Protein AF-A0A520K6E2-F1 (afdb_monomer_lite)

Sequence (247 aa):
MNRTTKPKRFGIAAMLTMLLLIVIISVAGASGDDYSAENFYVDEDTAWMYADVCLTEWVADETPGLGGWDCAKVQKGAVTIYDIHGTKLFYEFTVTSDGKAIGGMEIAASKVLGSSLRRVLLSPPLDRETAAQKAIEVAEKEYPDYKIQYTKSVCYSYSKQGVMVTLAKPGAKEEQTVIVDPYTSSMGIPSKSEGNSKKYKYTESSMTMLLLSSVKQRIAIPIVLSQYSIDRILYTRRVKVVSFQYF

Secondary structure (DSSP, 8-state):
----PPPP--SSHHHHHHHHHHTTS-----------GGGGBPPHHHHHHHHHHHHHHHHHTT-TT-TT-TT-EEPSSPEEEE-TTS-EEEEEEEEEETTEEEEEEEEESBGGGS-SEEEEESSPPP-HHHHHHHHHHHHHHH-TTSEEEEEEEEEEETTEEEEEEEEE-TT-SSEEEEEE-TTT-PEEEEEPPSS--------THHHHHHHHHHHHTTS--------------------PPPP----

Structure (mmCIF, N/CA/C/O backbone):
data_AF-A0A520K6E2-F1
#
_entry.id   AF-A0A520K6E2-F1
#
loop_
_atom_site.group_PDB
_atom_site.id
_atom_site.type_symbol
_atom_site.label_atom_id
_atom_site.label_alt_id
_atom_site.label_comp_id
_atom_site.label_asym_id
_atom_site.label_entity_id
_atom_site.label_seq_id
_atom_site.pdbx_PDB_ins_code
_atom_site.Cartn_x
_atom_site.Cartn_y
_atom_site.Cartn_z
_atom_site.occupancy
_atom_site.B_iso_or_equiv
_atom_site.auth_seq_id
_atom_site.auth_comp_id
_atom_site.auth_asym_id
_atom_site.auth_atom_id
_atom_site.pdbx_PDB_model_num
ATOM 1 N N . MET A 1 1 ? 72.352 -59.267 22.478 1.00 43.97 1 MET A N 1
ATOM 2 C CA . MET A 1 1 ? 71.322 -58.414 23.108 1.00 43.97 1 MET A CA 1
ATOM 3 C C . MET A 1 1 ? 70.882 -57.385 22.079 1.00 43.97 1 MET A C 1
ATOM 5 O O . MET A 1 1 ? 71.714 -56.584 21.701 1.00 43.97 1 MET A O 1
ATOM 9 N N . ASN A 1 2 ? 69.647 -57.464 21.573 1.00 41.12 2 ASN A N 1
ATOM 10 C CA . ASN A 1 2 ? 68.980 -56.401 20.808 1.00 41.12 2 ASN A CA 1
ATOM 11 C C . ASN A 1 2 ? 67.465 -56.618 20.945 1.00 41.12 2 ASN A C 1
ATOM 13 O O . ASN A 1 2 ? 66.934 -57.623 20.479 1.00 41.12 2 ASN A O 1
ATOM 17 N N . ARG A 1 3 ? 66.792 -55.720 21.676 1.00 43.03 3 ARG A N 1
ATOM 18 C CA . ARG A 1 3 ? 65.339 -55.736 21.898 1.00 43.03 3 ARG A CA 1
ATOM 19 C C . ARG A 1 3 ? 64.660 -54.972 20.765 1.00 43.03 3 ARG A C 1
ATOM 21 O O . ARG A 1 3 ? 64.833 -53.765 20.657 1.00 43.03 3 ARG A O 1
ATOM 28 N N . THR A 1 4 ? 63.845 -55.656 19.971 1.00 48.59 4 THR A N 1
ATOM 29 C CA . THR A 1 4 ? 62.894 -55.028 19.046 1.00 48.59 4 THR A CA 1
ATOM 30 C C . THR A 1 4 ? 61.572 -54.791 19.776 1.00 48.59 4 THR A C 1
ATOM 32 O O . THR A 1 4 ? 60.829 -55.736 20.048 1.00 48.59 4 THR A O 1
ATOM 35 N N . THR A 1 5 ? 61.264 -53.543 20.123 1.00 53.78 5 THR A N 1
ATOM 36 C CA . THR A 1 5 ? 59.950 -53.148 20.644 1.00 53.78 5 THR A CA 1
ATOM 37 C C . THR A 1 5 ? 59.004 -52.855 19.478 1.00 53.78 5 THR A C 1
ATOM 39 O O . THR A 1 5 ? 59.237 -51.957 18.674 1.00 53.78 5 THR A O 1
ATOM 42 N N . LYS A 1 6 ? 57.916 -53.628 19.371 1.00 45.69 6 LYS A N 1
ATOM 43 C CA . LYS A 1 6 ? 56.797 -53.318 18.467 1.00 45.69 6 LYS A CA 1
ATOM 44 C C . LYS A 1 6 ? 56.131 -52.003 18.910 1.00 45.69 6 LYS A C 1
ATOM 46 O O . LYS A 1 6 ? 55.828 -51.876 20.100 1.00 45.69 6 LYS A O 1
ATOM 51 N N . PRO A 1 7 ? 55.846 -51.053 18.003 1.00 47.03 7 PRO A N 1
ATOM 52 C CA . PRO A 1 7 ? 55.110 -49.848 18.358 1.00 47.03 7 PRO A CA 1
ATOM 53 C C . PRO A 1 7 ? 53.650 -50.186 18.685 1.00 47.03 7 PRO A C 1
ATOM 55 O O . PRO A 1 7 ? 52.982 -50.943 17.975 1.00 47.03 7 PRO A O 1
ATOM 58 N N . LYS A 1 8 ? 53.160 -49.628 19.796 1.00 51.72 8 LYS A N 1
ATOM 59 C CA . LYS A 1 8 ? 51.769 -49.751 20.242 1.00 51.72 8 LYS A CA 1
ATOM 60 C C . LYS A 1 8 ? 50.856 -49.054 19.228 1.00 51.72 8 LYS A C 1
ATOM 62 O O . LYS A 1 8 ? 51.011 -47.864 18.977 1.00 51.72 8 LYS A O 1
ATOM 67 N N . ARG A 1 9 ? 49.882 -49.785 18.677 1.00 51.81 9 ARG A N 1
ATOM 68 C CA . ARG A 1 9 ? 48.769 -49.241 17.880 1.00 51.81 9 ARG A CA 1
ATOM 69 C C . ARG A 1 9 ? 47.807 -48.474 18.798 1.00 51.81 9 ARG A C 1
ATOM 71 O O . ARG A 1 9 ? 46.744 -48.971 19.141 1.00 51.81 9 ARG A O 1
ATOM 78 N N . PHE A 1 10 ? 48.211 -47.288 19.236 1.00 55.84 10 PHE A N 1
ATOM 79 C CA . PHE A 1 10 ? 47.339 -46.284 19.847 1.00 55.84 10 PHE A CA 1
ATOM 80 C C . PHE A 1 10 ? 47.202 -45.143 18.843 1.00 55.84 10 PHE A C 1
ATOM 82 O O . PHE A 1 10 ? 47.898 -44.138 18.902 1.00 55.84 10 PHE A O 1
ATOM 89 N N . GLY A 1 11 ? 46.369 -45.354 17.836 1.00 57.38 11 GLY A N 1
ATOM 90 C CA . GLY A 1 11 ? 46.145 -44.387 16.775 1.00 57.38 11 GLY A CA 1
ATOM 91 C C . GLY A 1 11 ? 44.915 -44.811 16.001 1.00 57.38 11 GLY A C 1
ATOM 92 O O . GLY A 1 11 ? 44.723 -45.999 15.767 1.00 57.38 11 GLY A O 1
ATOM 93 N N . ILE A 1 12 ? 44.088 -43.845 15.623 1.00 56.16 12 ILE A N 1
ATOM 94 C CA . ILE A 1 12 ? 42.806 -43.987 14.918 1.00 56.16 12 ILE A CA 1
ATOM 95 C C . ILE A 1 12 ? 41.598 -44.182 15.850 1.00 56.16 12 ILE A C 1
ATOM 97 O O . ILE A 1 12 ? 40.743 -43.301 15.871 1.00 56.16 12 ILE A O 1
ATOM 101 N N . ALA A 1 13 ? 41.525 -45.230 16.681 1.00 55.38 13 ALA A N 1
ATOM 102 C CA . ALA A 1 13 ? 40.316 -45.469 17.495 1.00 55.38 13 ALA A CA 1
ATOM 103 C C . ALA A 1 13 ? 40.039 -44.350 18.523 1.00 55.38 13 ALA A C 1
ATOM 105 O O . ALA A 1 13 ? 38.914 -43.872 18.621 1.00 55.38 13 ALA A O 1
ATOM 106 N N . ALA A 1 14 ? 41.080 -43.872 19.217 1.00 58.28 14 ALA A N 1
ATOM 107 C CA . ALA A 1 14 ? 40.958 -42.782 20.191 1.00 58.28 14 ALA A CA 1
ATOM 108 C C . ALA A 1 14 ? 40.688 -41.406 19.541 1.00 58.28 14 ALA A C 1
ATOM 110 O O . ALA A 1 14 ? 40.060 -40.545 20.156 1.00 58.28 14 ALA A O 1
ATOM 111 N N . MET A 1 15 ? 41.123 -41.202 18.289 1.00 56.56 15 MET A N 1
ATOM 112 C CA . MET A 1 15 ? 40.852 -39.966 17.541 1.00 56.56 15 MET A CA 1
ATOM 113 C C . MET A 1 15 ? 39.411 -39.911 17.025 1.00 56.56 15 MET A C 1
ATOM 115 O O . MET A 1 15 ? 38.784 -38.858 17.099 1.00 56.56 15 MET A O 1
ATOM 119 N N . LEU A 1 16 ? 38.855 -41.037 16.567 1.00 56.91 16 LEU A N 1
ATOM 120 C CA . LEU A 1 16 ? 37.459 -41.106 16.120 1.00 56.91 16 LEU A CA 1
ATOM 121 C C . LEU A 1 16 ? 36.472 -40.883 17.272 1.00 56.91 16 LEU A C 1
ATOM 123 O O . LEU A 1 16 ? 35.482 -40.180 17.094 1.00 56.91 16 LEU A O 1
ATOM 127 N N . THR A 1 17 ? 36.764 -41.397 18.470 1.00 58.16 17 THR A N 1
ATOM 128 C CA . THR A 1 17 ? 35.942 -41.126 19.660 1.00 58.16 17 THR A CA 1
ATOM 129 C C . THR A 1 17 ? 35.999 -39.663 20.098 1.00 58.16 17 THR A C 1
ATOM 131 O O . THR A 1 17 ? 34.992 -39.132 20.553 1.00 58.16 17 THR A O 1
ATOM 134 N N . MET A 1 18 ? 37.135 -38.979 19.922 1.00 57.44 18 MET A N 1
ATOM 135 C CA . MET A 1 18 ? 37.251 -37.553 20.248 1.00 57.44 18 MET A CA 1
ATOM 136 C C . MET A 1 18 ? 36.488 -36.672 19.244 1.00 57.44 18 MET A C 1
ATOM 138 O O . MET A 1 18 ? 35.868 -35.693 19.647 1.00 57.44 18 MET A O 1
ATOM 142 N N . LEU A 1 19 ? 36.451 -37.058 17.961 1.00 55.66 19 LEU A N 1
ATOM 143 C CA . LEU A 1 19 ? 35.650 -36.374 16.939 1.00 55.66 19 LEU A CA 1
ATOM 144 C C . LEU A 1 19 ? 34.138 -36.536 17.185 1.00 55.66 19 LEU A C 1
ATOM 146 O O . LEU A 1 19 ? 33.376 -35.600 16.971 1.00 55.66 19 LEU A O 1
ATOM 150 N N . LEU A 1 20 ? 33.711 -37.699 17.688 1.00 54.41 20 LEU A N 1
ATOM 151 C CA . LEU A 1 20 ? 32.311 -37.977 18.035 1.00 54.41 20 LEU A CA 1
ATOM 152 C C . LEU A 1 20 ? 31.840 -37.216 19.287 1.00 54.41 20 LEU A C 1
ATOM 154 O O . LEU A 1 20 ? 30.666 -36.874 19.385 1.00 54.41 20 LEU A O 1
ATOM 158 N N . LEU A 1 21 ? 32.748 -36.899 20.217 1.00 52.44 21 LEU A N 1
ATOM 159 C CA . LEU A 1 21 ? 32.431 -36.135 21.431 1.00 52.44 21 LEU A CA 1
ATOM 160 C C . LEU A 1 21 ? 32.348 -34.616 21.194 1.00 52.44 21 LEU A C 1
ATOM 162 O O . LEU A 1 21 ? 31.637 -33.936 21.927 1.00 52.44 21 LEU A O 1
ATOM 166 N N . ILE A 1 22 ? 32.990 -34.082 20.147 1.00 52.56 22 ILE A N 1
ATOM 167 C CA . ILE A 1 22 ? 32.869 -32.660 19.757 1.00 52.56 22 ILE A CA 1
ATOM 168 C C . ILE A 1 22 ? 31.504 -32.360 19.101 1.00 52.56 22 ILE A C 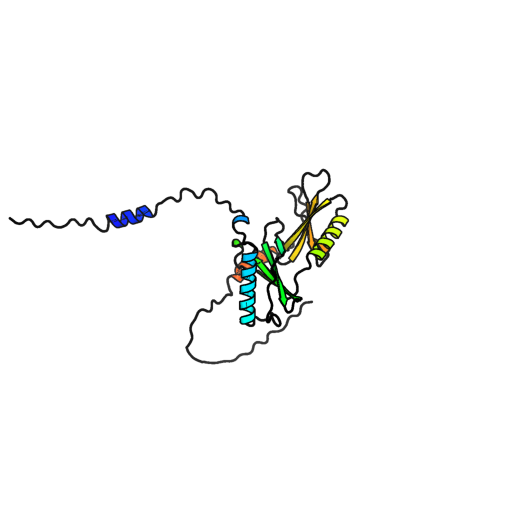1
ATOM 170 O O . ILE A 1 22 ? 31.065 -31.214 19.084 1.00 52.56 22 ILE A O 1
ATOM 174 N N . VAL A 1 23 ? 30.774 -33.380 18.633 1.00 50.56 23 VAL A N 1
ATOM 175 C CA . VAL A 1 23 ? 29.411 -33.218 18.085 1.00 50.56 23 VAL A CA 1
ATOM 176 C C . VAL A 1 23 ? 28.354 -33.029 19.189 1.00 50.56 23 VAL A C 1
ATOM 178 O O . VAL A 1 23 ? 27.253 -32.568 18.910 1.00 50.56 23 VAL A O 1
ATOM 181 N N . ILE A 1 24 ? 28.682 -33.297 20.459 1.00 50.62 24 ILE A N 1
ATOM 182 C CA . ILE A 1 24 ? 27.764 -33.130 21.603 1.00 50.62 24 ILE A CA 1
ATOM 183 C C . ILE A 1 24 ? 28.042 -31.806 22.341 1.00 50.62 24 ILE A C 1
ATOM 185 O O . ILE A 1 24 ? 27.965 -31.724 23.566 1.00 50.62 24 ILE A O 1
ATOM 189 N N . ILE A 1 25 ? 28.375 -30.738 21.611 1.00 52.31 25 ILE A N 1
ATOM 190 C CA . ILE A 1 25 ? 28.314 -29.380 22.161 1.00 52.31 25 ILE A CA 1
ATOM 191 C C . ILE A 1 25 ? 26.854 -28.915 22.057 1.00 52.31 25 ILE A C 1
ATOM 193 O O . ILE A 1 25 ? 26.417 -28.366 21.054 1.00 52.31 25 ILE A O 1
ATOM 197 N N . SER A 1 26 ? 26.106 -29.202 23.122 1.00 44.47 26 SER A N 1
ATOM 198 C CA . SER A 1 26 ? 24.997 -28.397 23.646 1.00 44.47 26 SER A CA 1
ATOM 199 C C . SER A 1 26 ? 23.895 -27.949 22.670 1.00 44.47 26 SER A C 1
ATOM 201 O O . SER A 1 26 ? 23.830 -26.783 22.293 1.00 44.47 26 SER A O 1
ATOM 203 N N . VAL A 1 27 ? 22.881 -28.798 22.453 1.00 49.47 27 VAL A N 1
ATOM 204 C CA . VAL A 1 27 ? 21.488 -28.305 22.322 1.00 49.47 27 VAL A CA 1
ATOM 205 C C . VAL A 1 27 ? 20.964 -28.032 23.736 1.00 49.47 27 VAL A C 1
ATOM 207 O O . VAL A 1 27 ? 20.094 -28.717 24.262 1.00 49.47 27 VAL A O 1
ATOM 210 N N . ALA A 1 28 ? 21.583 -27.071 24.409 1.00 48.00 28 ALA A N 1
ATOM 211 C CA . ALA A 1 28 ? 21.151 -26.573 25.704 1.00 48.00 28 ALA A CA 1
ATOM 212 C C . ALA A 1 28 ? 21.203 -25.051 25.618 1.00 48.00 28 ALA A C 1
ATOM 214 O O . ALA A 1 28 ? 22.237 -24.442 25.875 1.00 48.00 28 ALA A O 1
ATOM 215 N N . GLY A 1 29 ? 20.088 -24.470 25.166 1.00 45.78 29 GLY A N 1
ATOM 216 C CA . GLY A 1 29 ? 19.920 -23.023 25.047 1.00 45.78 29 GLY A CA 1
ATOM 217 C C . GLY A 1 29 ? 19.315 -22.532 23.732 1.00 45.78 29 GLY A C 1
ATOM 218 O O . GLY A 1 29 ? 19.807 -21.550 23.201 1.00 45.78 29 GLY A O 1
ATOM 219 N N . ALA A 1 30 ? 18.247 -23.149 23.213 1.00 42.34 30 ALA A N 1
ATOM 220 C CA . ALA A 1 30 ? 17.278 -22.370 22.435 1.00 42.34 30 ALA A CA 1
ATOM 221 C C . ALA A 1 30 ? 16.326 -21.728 23.452 1.00 42.34 30 ALA A C 1
ATOM 223 O O . ALA A 1 30 ? 15.249 -22.242 23.757 1.00 42.34 30 ALA A O 1
ATOM 224 N N . SER A 1 31 ? 16.811 -20.683 24.120 1.00 46.22 31 SER A N 1
ATOM 225 C CA . SER A 1 31 ? 15.961 -19.794 24.900 1.00 46.22 31 SER A CA 1
ATOM 226 C C . SER A 1 31 ? 14.989 -19.141 23.927 1.00 46.22 31 SER A C 1
ATOM 228 O O . SER A 1 31 ? 15.443 -18.340 23.126 1.00 46.22 31 SER A O 1
ATOM 230 N N . GLY A 1 32 ? 13.710 -19.529 23.996 1.00 46.50 32 GLY A N 1
ATOM 231 C CA . GLY A 1 32 ? 12.571 -18.988 23.242 1.00 46.50 32 GLY A CA 1
ATOM 232 C C . GLY A 1 32 ? 12.908 -17.870 22.263 1.00 46.50 32 GLY A C 1
ATOM 233 O O . GLY A 1 32 ? 12.833 -16.699 22.629 1.00 46.50 32 GLY A O 1
ATOM 234 N N . ASP A 1 33 ? 13.285 -18.245 21.042 1.00 53.94 33 ASP A N 1
ATOM 235 C CA . ASP A 1 33 ? 13.467 -17.282 19.967 1.00 53.94 33 ASP A CA 1
ATOM 236 C C . ASP A 1 33 ? 12.120 -16.571 19.773 1.00 53.94 33 ASP A C 1
ATOM 238 O O . ASP A 1 33 ? 11.086 -17.214 19.568 1.00 53.94 33 ASP A O 1
ATOM 242 N N . ASP A 1 34 ? 12.110 -15.248 19.912 1.00 57.28 34 ASP A N 1
ATOM 243 C CA . ASP A 1 34 ? 10.927 -14.435 19.655 1.00 57.28 34 ASP A CA 1
ATOM 244 C C . ASP A 1 34 ? 10.596 -14.518 18.156 1.00 57.28 34 ASP A C 1
ATOM 246 O O . ASP A 1 34 ? 11.194 -13.835 17.324 1.00 57.28 34 ASP A O 1
ATOM 250 N N . TYR A 1 35 ? 9.671 -15.407 17.783 1.00 64.62 35 TYR A N 1
ATOM 251 C CA . TYR A 1 35 ? 9.163 -15.562 16.413 1.00 64.62 35 TYR A CA 1
ATOM 252 C C . TYR A 1 35 ? 8.183 -14.437 16.034 1.00 64.62 35 TYR A C 1
ATOM 254 O O . TYR A 1 35 ? 7.146 -14.682 15.414 1.00 64.62 35 TYR A O 1
ATOM 262 N N . SER A 1 36 ? 8.487 -13.198 16.414 1.00 75.00 36 SER A N 1
ATOM 263 C CA . SER A 1 36 ? 7.742 -12.022 15.981 1.00 75.00 36 SER A CA 1
ATOM 264 C C . SER A 1 36 ? 8.014 -11.757 14.493 1.00 75.00 36 SER A C 1
ATOM 266 O O . SER A 1 36 ? 9.134 -11.921 13.997 1.00 75.00 36 SER A O 1
ATOM 268 N N . ALA A 1 37 ? 6.970 -11.410 13.731 1.00 76.00 37 ALA A N 1
ATOM 269 C CA . ALA A 1 37 ? 7.070 -11.201 12.281 1.00 76.00 37 ALA A CA 1
ATOM 270 C C . ALA A 1 37 ? 8.082 -10.093 11.932 1.00 76.00 37 ALA A C 1
ATOM 272 O O . ALA A 1 37 ? 8.731 -10.124 10.883 1.00 76.00 37 ALA A O 1
ATOM 273 N N . GLU A 1 38 ? 8.242 -9.157 12.863 1.00 82.50 38 GLU A N 1
ATOM 274 C CA . GLU A 1 38 ? 9.115 -7.994 12.835 1.00 82.50 38 GLU A CA 1
ATOM 275 C C . GLU A 1 38 ? 10.585 -8.370 12.652 1.00 82.50 38 GLU A C 1
ATOM 277 O O . GLU A 1 38 ? 11.297 -7.702 11.901 1.00 82.50 38 GLU A O 1
ATOM 282 N N . ASN A 1 39 ? 11.019 -9.481 13.252 1.00 86.12 39 ASN A N 1
ATOM 283 C CA . ASN A 1 39 ? 12.397 -9.971 13.158 1.00 86.12 39 ASN A CA 1
ATOM 284 C C . ASN A 1 39 ? 12.777 -10.426 11.742 1.00 86.12 39 ASN A C 1
ATOM 286 O O . ASN A 1 39 ? 13.957 -10.565 11.414 1.00 86.12 39 ASN A O 1
ATOM 290 N N . PHE A 1 40 ? 11.781 -10.638 10.883 1.00 89.38 40 PHE A N 1
ATOM 291 C CA . PHE A 1 40 ? 11.968 -11.111 9.517 1.00 89.38 40 PHE A CA 1
ATOM 292 C C . PHE A 1 40 ? 11.625 -10.061 8.467 1.00 89.38 40 PHE A C 1
ATOM 294 O O . PHE A 1 40 ? 11.672 -10.376 7.272 1.00 89.38 40 PHE A O 1
ATOM 301 N N . TYR A 1 41 ? 11.287 -8.835 8.876 1.00 93.88 41 TYR A N 1
ATOM 302 C CA . TYR A 1 41 ? 11.005 -7.781 7.918 1.00 93.88 41 TYR A CA 1
ATOM 303 C C . TYR A 1 41 ? 12.234 -7.428 7.080 1.00 93.88 41 TYR A C 1
ATOM 305 O O . TYR A 1 41 ? 13.390 -7.516 7.501 1.00 93.88 41 TYR A O 1
ATOM 313 N N . VAL A 1 42 ? 11.939 -7.061 5.843 1.00 94.06 42 VAL A N 1
ATOM 314 C CA . VAL A 1 42 ? 12.871 -6.457 4.901 1.00 94.06 42 VAL A CA 1
ATOM 315 C C . VAL A 1 42 ? 12.623 -4.953 4.956 1.00 94.06 42 VAL A C 1
ATOM 317 O O . VAL A 1 42 ? 11.474 -4.526 5.059 1.00 94.06 42 VAL A O 1
ATOM 320 N N . ASP A 1 43 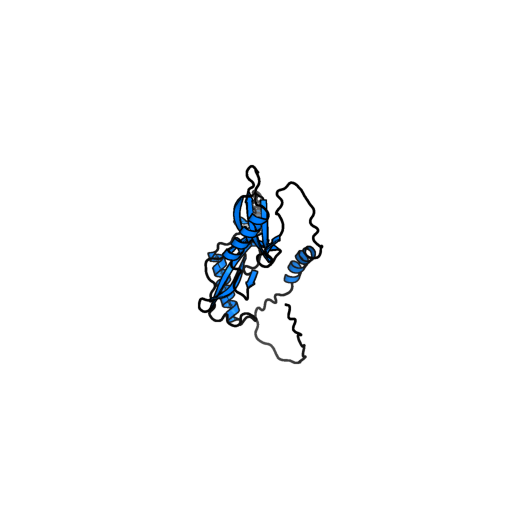? 13.676 -4.143 4.953 1.00 95.69 43 ASP A N 1
ATOM 321 C CA . ASP A 1 43 ? 13.528 -2.694 4.842 1.00 95.69 43 ASP A CA 1
ATOM 322 C C . ASP A 1 43 ? 13.106 -2.285 3.419 1.00 95.69 43 ASP A C 1
ATOM 324 O O . ASP A 1 43 ? 13.207 -3.058 2.464 1.00 95.69 43 ASP A O 1
ATOM 328 N N . GLU A 1 44 ? 12.605 -1.060 3.272 1.00 97.12 44 GLU A N 1
ATOM 329 C CA . GLU A 1 44 ? 12.068 -0.591 1.994 1.00 97.12 44 GLU A CA 1
ATOM 330 C C . GLU A 1 44 ? 13.135 -0.498 0.892 1.00 97.12 44 GLU A C 1
ATOM 332 O O . GLU A 1 44 ? 12.839 -0.842 -0.249 1.00 97.12 44 GLU A O 1
ATOM 337 N N . ASP A 1 45 ? 14.371 -0.093 1.206 1.00 97.62 45 ASP A N 1
ATOM 338 C CA . ASP A 1 45 ? 15.442 0.024 0.207 1.00 97.62 45 ASP A CA 1
ATOM 339 C C . ASP A 1 45 ? 15.830 -1.355 -0.344 1.00 97.62 45 ASP A C 1
ATOM 341 O O . ASP A 1 45 ? 15.993 -1.525 -1.557 1.00 97.62 45 ASP A O 1
ATOM 345 N N . THR A 1 46 ? 15.907 -2.369 0.522 1.00 96.25 46 THR A N 1
ATOM 346 C CA . THR A 1 46 ? 16.116 -3.759 0.100 1.00 96.25 46 THR A CA 1
ATOM 347 C C . THR A 1 46 ? 14.944 -4.266 -0.748 1.00 96.25 46 THR A C 1
ATOM 349 O O . THR A 1 46 ? 15.159 -4.922 -1.770 1.00 96.25 46 THR A O 1
ATOM 352 N N . ALA A 1 47 ? 13.700 -3.947 -0.376 1.00 97.50 47 ALA A N 1
ATOM 353 C CA . ALA A 1 47 ? 12.527 -4.316 -1.168 1.00 97.50 47 ALA A CA 1
ATOM 354 C C . ALA A 1 47 ? 12.513 -3.619 -2.543 1.00 97.50 47 ALA A C 1
ATOM 356 O O . ALA A 1 47 ? 12.201 -4.258 -3.549 1.00 97.50 47 ALA A O 1
ATOM 357 N N . TRP A 1 48 ? 12.905 -2.345 -2.604 1.00 98.44 48 TRP A N 1
ATOM 358 C CA . TRP A 1 48 ? 13.034 -1.582 -3.846 1.00 98.44 48 TRP A CA 1
ATOM 359 C C . TRP A 1 48 ? 14.100 -2.190 -4.760 1.00 98.44 48 TRP A C 1
ATOM 361 O O . TRP A 1 48 ? 13.842 -2.383 -5.945 1.00 98.44 48 TRP A O 1
ATOM 371 N N . MET A 1 49 ? 15.256 -2.580 -4.210 1.00 97.75 49 MET A N 1
ATOM 372 C CA . MET A 1 49 ? 16.304 -3.274 -4.965 1.00 97.75 49 MET A CA 1
ATOM 373 C C . MET A 1 49 ? 15.777 -4.572 -5.593 1.00 97.75 49 MET A C 1
ATOM 375 O O . MET A 1 49 ? 16.070 -4.854 -6.751 1.00 97.75 49 MET A O 1
ATOM 379 N N . TYR A 1 50 ? 14.978 -5.358 -4.863 1.00 96.94 50 TYR A N 1
ATOM 380 C CA . TYR A 1 50 ? 14.357 -6.558 -5.432 1.00 96.94 50 TYR A CA 1
ATOM 381 C C . TYR A 1 50 ? 13.399 -6.227 -6.578 1.00 96.94 50 TYR A C 1
ATOM 383 O O . TYR A 1 50 ? 13.424 -6.915 -7.596 1.00 96.94 50 TYR A O 1
ATOM 391 N N . ALA A 1 51 ? 12.578 -5.183 -6.441 1.00 97.75 51 ALA A N 1
ATOM 392 C CA . ALA A 1 51 ? 11.700 -4.743 -7.521 1.00 97.75 51 ALA A CA 1
ATOM 393 C C . ALA A 1 51 ? 12.491 -4.299 -8.761 1.00 97.75 51 ALA A C 1
ATOM 395 O O . ALA A 1 51 ? 12.147 -4.700 -9.869 1.00 97.75 51 ALA A O 1
ATOM 396 N N . ASP A 1 52 ? 13.554 -3.516 -8.577 1.00 97.69 52 ASP A N 1
ATOM 397 C CA . ASP A 1 52 ? 14.379 -2.973 -9.662 1.00 97.69 52 ASP A CA 1
ATOM 398 C C . ASP A 1 52 ? 15.116 -4.072 -10.446 1.00 97.69 52 ASP A C 1
ATOM 400 O O . ASP A 1 52 ? 15.091 -4.091 -11.681 1.00 97.69 52 ASP A O 1
ATOM 404 N N . VAL A 1 53 ? 15.686 -5.055 -9.737 1.00 96.44 53 VAL A N 1
ATOM 405 C CA . VAL A 1 53 ? 16.313 -6.232 -10.359 1.00 96.44 53 VAL A CA 1
ATOM 406 C C . VAL A 1 53 ? 15.279 -7.054 -11.126 1.00 96.44 53 VAL A C 1
ATOM 408 O O . VAL A 1 53 ? 15.497 -7.353 -12.298 1.00 96.44 53 VAL A O 1
ATOM 411 N N . CYS A 1 54 ? 14.130 -7.363 -10.513 1.00 95.56 54 CYS A N 1
ATOM 412 C CA . CYS A 1 54 ? 13.074 -8.118 -11.190 1.00 95.56 54 CYS A CA 1
ATOM 413 C C . CYS A 1 54 ? 12.552 -7.398 -12.439 1.00 95.56 54 CYS A C 1
ATOM 415 O O . CYS A 1 54 ? 12.328 -8.043 -13.459 1.00 95.56 54 CYS A O 1
ATOM 417 N N . LEU A 1 55 ? 12.364 -6.075 -12.381 1.00 96.50 55 LEU A N 1
ATOM 418 C CA . LEU A 1 55 ? 11.945 -5.289 -13.541 1.00 96.50 55 LEU A CA 1
ATOM 419 C C . LEU A 1 55 ? 12.978 -5.385 -14.669 1.00 96.50 55 LEU A C 1
ATOM 421 O O . LEU A 1 55 ? 12.609 -5.627 -15.816 1.00 96.50 55 LEU A O 1
ATOM 425 N N . THR A 1 56 ? 14.259 -5.224 -14.336 1.00 94.88 56 THR A N 1
ATOM 426 C CA . THR A 1 56 ? 15.361 -5.277 -15.305 1.00 94.88 56 THR A CA 1
ATOM 427 C C . THR A 1 56 ? 15.430 -6.634 -16.001 1.00 94.88 56 THR A C 1
ATOM 429 O O . THR A 1 56 ? 15.490 -6.685 -17.228 1.00 94.88 56 THR A O 1
ATOM 432 N N . GLU A 1 57 ? 15.380 -7.727 -15.235 1.00 93.94 57 GLU A N 1
ATOM 433 C CA . GLU A 1 57 ? 15.379 -9.091 -15.777 1.00 93.94 57 GLU A CA 1
ATOM 434 C C . GLU A 1 57 ? 14.167 -9.325 -16.686 1.00 93.94 57 GLU A C 1
ATOM 436 O O . GLU A 1 57 ? 14.310 -9.792 -17.811 1.00 93.94 57 GLU A O 1
ATOM 441 N N . TRP A 1 58 ? 12.969 -8.935 -16.247 1.00 93.25 58 TRP A N 1
ATOM 442 C CA . TRP A 1 58 ? 11.741 -9.206 -16.995 1.00 93.25 58 TRP A CA 1
ATOM 443 C C . TRP A 1 58 ? 11.614 -8.416 -18.293 1.00 93.25 58 TRP A C 1
ATOM 445 O O . TRP A 1 58 ? 11.068 -8.942 -19.267 1.00 93.25 58 TRP A O 1
ATOM 455 N N . VAL A 1 59 ? 12.098 -7.172 -18.308 1.00 93.25 59 VAL A N 1
ATOM 456 C CA . VAL A 1 59 ? 12.187 -6.368 -19.533 1.00 93.25 59 VAL A CA 1
ATOM 457 C C . VAL A 1 59 ? 13.217 -6.978 -20.484 1.00 93.25 59 VAL A C 1
ATOM 459 O O . VAL A 1 59 ? 12.927 -7.111 -21.669 1.00 93.25 59 VAL A O 1
ATOM 462 N N . ALA A 1 60 ? 14.381 -7.406 -19.981 1.00 93.00 60 ALA A N 1
ATOM 463 C CA . ALA A 1 60 ? 15.412 -8.046 -20.802 1.00 93.00 60 ALA A CA 1
ATOM 464 C C . ALA A 1 60 ? 14.949 -9.379 -21.416 1.00 93.00 60 ALA A C 1
ATOM 466 O O . ALA A 1 60 ? 15.300 -9.682 -22.554 1.00 93.00 60 ALA A O 1
ATOM 467 N N . ASP A 1 61 ? 14.130 -10.138 -20.688 1.00 93.00 61 ASP A N 1
ATOM 468 C CA . ASP A 1 61 ? 13.546 -11.404 -21.141 1.00 93.00 61 ASP A CA 1
ATOM 469 C C . ASP A 1 61 ? 12.314 -11.222 -22.052 1.00 93.00 61 ASP A C 1
ATOM 471 O O . ASP A 1 61 ? 11.683 -12.210 -22.435 1.00 93.00 61 ASP A O 1
ATOM 475 N N . GLU A 1 62 ? 11.937 -9.978 -22.383 1.00 90.75 62 GLU A N 1
ATOM 476 C CA . GLU A 1 62 ? 10.737 -9.643 -23.167 1.00 90.75 62 GLU A CA 1
ATOM 477 C C . GLU A 1 62 ? 9.471 -10.326 -22.610 1.00 90.75 62 GLU A C 1
ATOM 479 O O . GLU A 1 62 ? 8.637 -10.873 -23.342 1.00 90.75 62 GLU A O 1
ATOM 484 N N . THR A 1 63 ? 9.335 -10.323 -21.278 1.00 89.62 63 THR A N 1
ATOM 485 C CA . THR A 1 63 ? 8.294 -11.082 -20.574 1.00 89.62 63 THR A CA 1
ATOM 486 C C . THR A 1 63 ? 6.896 -10.742 -21.117 1.00 89.62 63 THR A C 1
ATOM 488 O O . THR A 1 63 ? 6.493 -9.570 -21.112 1.00 89.62 63 THR A O 1
ATOM 491 N N . PRO A 1 64 ? 6.100 -11.744 -21.551 1.00 88.62 64 PRO A N 1
ATOM 492 C CA . PRO A 1 64 ? 4.774 -11.500 -22.104 1.00 88.62 64 PRO A CA 1
ATOM 493 C C . PRO A 1 64 ? 3.870 -10.712 -21.151 1.00 88.62 64 PRO A C 1
ATOM 495 O O . PRO A 1 64 ? 3.718 -11.061 -19.982 1.00 88.62 64 PRO A O 1
ATOM 498 N N . GLY A 1 65 ? 3.216 -9.675 -21.677 1.00 86.25 65 GLY A N 1
ATOM 499 C CA . GLY A 1 65 ? 2.313 -8.809 -20.910 1.00 86.25 65 GLY A CA 1
ATOM 500 C C . GLY A 1 65 ? 2.946 -7.514 -20.394 1.00 86.25 65 GLY A C 1
ATOM 501 O O . GLY A 1 65 ? 2.204 -6.645 -19.948 1.00 86.25 65 GLY A O 1
ATOM 502 N N . LEU A 1 66 ? 4.266 -7.339 -20.526 1.00 90.69 66 LEU A N 1
ATOM 503 C CA . LEU A 1 66 ? 4.982 -6.100 -20.178 1.00 90.69 66 LEU A CA 1
ATOM 504 C C . LEU A 1 66 ? 5.291 -5.216 -21.397 1.00 90.69 66 LEU A C 1
ATOM 506 O O . LEU A 1 66 ? 6.215 -4.409 -21.376 1.00 90.69 66 LEU A O 1
ATOM 510 N N . GLY A 1 67 ? 4.527 -5.359 -22.484 1.00 85.25 67 GLY A N 1
ATOM 511 C CA . GLY A 1 67 ? 4.709 -4.522 -23.670 1.00 85.25 67 GLY A CA 1
ATOM 512 C C . GLY A 1 67 ? 4.621 -3.032 -23.317 1.00 85.25 67 GLY A C 1
ATOM 513 O O . GLY A 1 67 ? 3.664 -2.605 -22.671 1.00 85.25 67 GLY A O 1
ATOM 514 N N . GLY A 1 68 ? 5.620 -2.246 -23.728 1.00 85.56 68 GLY A N 1
ATOM 515 C CA . GLY A 1 68 ? 5.711 -0.815 -23.409 1.00 85.56 68 GLY A CA 1
ATOM 516 C C . GLY A 1 68 ? 6.341 -0.492 -22.050 1.00 85.56 68 GLY A C 1
ATOM 517 O O . GLY A 1 68 ? 6.313 0.664 -21.634 1.00 85.56 68 GLY A O 1
ATOM 518 N N . TRP A 1 69 ? 6.910 -1.485 -21.358 1.00 94.25 69 TRP A N 1
ATOM 519 C CA . TRP A 1 69 ? 7.735 -1.276 -20.161 1.00 94.25 69 TRP A CA 1
ATOM 520 C C . TRP A 1 69 ? 9.223 -1.093 -20.502 1.00 94.25 69 TRP A C 1
ATOM 522 O O . TRP A 1 69 ? 10.067 -1.051 -19.608 1.00 94.25 69 TRP A O 1
ATOM 532 N N . ASP A 1 70 ? 9.548 -0.929 -21.786 1.00 89.69 70 ASP A N 1
ATOM 533 C CA . ASP A 1 70 ? 10.880 -0.537 -22.230 1.00 89.69 70 ASP A CA 1
ATOM 534 C C . ASP A 1 70 ? 11.287 0.764 -21.528 1.00 89.69 70 ASP A C 1
ATOM 536 O O . ASP A 1 70 ? 10.527 1.735 -21.486 1.00 89.69 70 ASP A O 1
ATOM 540 N N . CYS A 1 71 ? 12.481 0.772 -20.933 1.00 90.31 71 CYS A N 1
ATOM 541 C CA . CYS A 1 71 ? 12.997 1.893 -20.137 1.00 90.31 71 CYS A CA 1
ATOM 542 C C . CYS A 1 71 ? 12.157 2.265 -18.895 1.00 90.31 71 CYS A C 1
ATOM 544 O O . CYS A 1 71 ? 12.371 3.340 -18.319 1.00 90.31 71 CYS A O 1
ATOM 546 N N . ALA A 1 72 ? 11.229 1.406 -18.456 1.00 97.00 72 ALA A N 1
ATOM 547 C CA . ALA A 1 72 ? 10.485 1.621 -17.224 1.00 97.00 72 ALA A CA 1
ATOM 548 C C . ALA A 1 72 ? 11.407 1.609 -15.996 1.00 97.00 72 ALA A C 1
ATOM 550 O O . ALA A 1 72 ? 12.486 1.016 -15.994 1.00 97.00 72 ALA A O 1
ATOM 551 N N . LYS A 1 73 ? 10.969 2.281 -14.931 1.00 97.69 73 LYS A N 1
ATOM 552 C CA . LYS A 1 73 ? 11.703 2.409 -13.668 1.00 97.69 73 LYS A CA 1
ATOM 553 C C . LYS A 1 73 ? 10.783 2.163 -12.488 1.00 97.69 73 LYS A C 1
ATOM 555 O O . LYS A 1 73 ? 9.650 2.654 -12.479 1.00 97.69 73 LYS A O 1
ATOM 560 N N . VAL A 1 74 ? 11.298 1.476 -11.474 1.00 98.25 74 VAL A N 1
ATOM 561 C CA . VAL A 1 74 ? 10.639 1.359 -10.171 1.00 98.25 74 VAL A CA 1
ATOM 562 C C . VAL A 1 74 ? 10.882 2.641 -9.376 1.00 98.25 74 VAL A C 1
ATOM 564 O O . VAL A 1 74 ? 12.024 3.003 -9.085 1.00 98.25 74 VAL A O 1
ATOM 567 N N . GLN A 1 75 ? 9.814 3.338 -9.004 1.00 98.06 75 GLN A N 1
ATOM 568 C CA . GLN A 1 75 ? 9.904 4.510 -8.136 1.00 98.06 75 GLN A CA 1
ATOM 569 C C . GLN A 1 75 ? 10.197 4.092 -6.694 1.00 98.06 75 GLN A C 1
ATOM 571 O O . GLN A 1 75 ? 9.683 3.082 -6.222 1.00 98.06 75 GLN A O 1
ATOM 576 N N . LYS A 1 76 ? 11.006 4.886 -5.987 1.00 96.88 76 LYS A N 1
ATOM 577 C CA . LYS A 1 76 ? 11.169 4.770 -4.529 1.00 96.88 76 LYS A CA 1
ATOM 578 C C . LYS A 1 76 ? 9.937 5.324 -3.800 1.00 96.88 76 LYS A C 1
ATOM 580 O O . LYS A 1 76 ? 9.166 6.070 -4.401 1.00 96.88 76 LYS A O 1
ATOM 585 N N . GLY A 1 77 ? 9.788 5.016 -2.510 1.00 96.06 77 GLY A N 1
ATOM 586 C CA . GLY A 1 77 ? 8.640 5.454 -1.713 1.00 96.06 77 GLY A CA 1
ATOM 587 C C . GLY A 1 77 ? 7.462 4.498 -1.865 1.00 96.06 77 GLY A C 1
ATOM 588 O O . GLY A 1 77 ? 6.414 4.878 -2.386 1.00 96.06 77 GLY A O 1
ATOM 589 N N . ALA A 1 78 ? 7.645 3.243 -1.458 1.00 97.38 78 ALA A N 1
ATOM 590 C CA . ALA A 1 78 ? 6.581 2.248 -1.501 1.00 97.38 78 ALA A CA 1
ATOM 591 C C . ALA A 1 78 ? 5.441 2.582 -0.540 1.00 97.38 78 ALA A C 1
ATOM 593 O O . ALA A 1 78 ? 5.631 3.046 0.586 1.00 97.38 78 ALA A O 1
ATOM 594 N N . VAL A 1 79 ? 4.237 2.187 -0.941 1.00 97.31 79 VAL A N 1
ATOM 595 C CA . VAL A 1 79 ? 3.124 2.058 -0.005 1.00 97.31 79 VAL A CA 1
ATOM 596 C C . VAL A 1 79 ? 3.278 0.734 0.734 1.00 97.31 79 VAL A C 1
ATOM 598 O O . VAL A 1 79 ? 3.365 -0.330 0.121 1.00 97.31 79 VAL A O 1
ATOM 601 N N . THR A 1 80 ? 3.279 0.780 2.065 1.00 97.38 80 THR A N 1
ATOM 602 C CA . THR A 1 80 ? 3.214 -0.445 2.871 1.00 97.38 80 THR A CA 1
ATOM 603 C C . THR A 1 80 ? 1.773 -0.952 2.924 1.00 97.38 80 THR A C 1
ATOM 605 O O . THR A 1 80 ? 0.864 -0.233 3.345 1.00 97.38 80 THR A O 1
ATOM 608 N N . ILE A 1 81 ? 1.571 -2.205 2.525 1.00 96.31 81 ILE A N 1
ATOM 609 C CA . ILE A 1 81 ? 0.299 -2.922 2.607 1.00 96.31 81 ILE A CA 1
ATOM 610 C C . ILE A 1 81 ? 0.376 -3.900 3.776 1.00 96.31 81 ILE A C 1
ATOM 612 O O . ILE A 1 81 ? 1.278 -4.739 3.847 1.00 96.31 81 ILE A O 1
ATOM 616 N N . TYR A 1 82 ? -0.592 -3.808 4.678 1.00 95.25 82 TYR A N 1
ATOM 617 C CA . TYR A 1 82 ? -0.680 -4.644 5.872 1.00 95.25 82 TYR A CA 1
ATOM 618 C C . TYR A 1 82 ? -1.686 -5.784 5.682 1.00 95.25 82 TYR A C 1
ATOM 620 O O . TYR A 1 82 ? -2.528 -5.746 4.785 1.00 95.25 82 TYR A O 1
ATOM 628 N N . ASP A 1 83 ? -1.633 -6.805 6.525 1.00 91.62 83 ASP A N 1
ATOM 629 C CA . ASP A 1 83 ? -2.776 -7.693 6.712 1.00 91.62 83 ASP A CA 1
ATOM 630 C C . ASP A 1 83 ? -3.851 -7.022 7.589 1.00 91.62 83 ASP A C 1
ATOM 632 O O . ASP A 1 83 ? -3.711 -5.883 8.046 1.00 91.62 83 ASP A O 1
ATOM 636 N N . ILE A 1 84 ? -4.945 -7.742 7.836 1.00 90.12 84 ILE A N 1
ATOM 637 C CA . ILE A 1 84 ? -6.048 -7.266 8.685 1.00 90.12 84 ILE A CA 1
ATOM 638 C C . ILE A 1 84 ? -5.689 -7.190 10.178 1.00 90.12 84 ILE A C 1
ATOM 640 O O . ILE A 1 84 ? -6.469 -6.658 10.963 1.00 90.12 84 ILE A O 1
ATOM 644 N N . HIS A 1 85 ? -4.536 -7.730 10.574 1.00 89.19 85 HIS A N 1
ATOM 645 C CA . HIS A 1 85 ? -4.010 -7.703 11.938 1.00 89.19 85 HIS A CA 1
ATOM 646 C C . HIS A 1 85 ? -2.942 -6.613 12.128 1.00 89.19 85 HIS A C 1
ATOM 648 O O . HIS A 1 85 ? -2.483 -6.384 13.244 1.00 89.19 85 HIS A O 1
ATOM 654 N N . GLY A 1 86 ? -2.584 -5.885 11.065 1.00 89.06 86 GLY A N 1
ATOM 655 C CA . GLY A 1 86 ? -1.595 -4.814 11.099 1.00 89.06 86 GLY A CA 1
ATOM 656 C C . GLY A 1 86 ? -0.150 -5.273 10.897 1.00 89.06 86 GLY A C 1
ATOM 657 O O . GLY A 1 86 ? 0.753 -4.447 11.041 1.00 89.06 86 GLY A O 1
ATOM 658 N N . THR A 1 87 ? 0.083 -6.533 10.531 1.00 91.19 87 THR A N 1
ATOM 659 C CA . THR A 1 87 ? 1.396 -7.070 10.146 1.00 91.19 87 THR A CA 1
ATOM 660 C C . THR A 1 87 ? 1.729 -6.633 8.720 1.00 91.19 87 THR A C 1
ATOM 662 O O . THR A 1 87 ? 0.864 -6.647 7.842 1.00 91.19 87 THR A O 1
ATOM 665 N N . LYS A 1 88 ? 2.975 -6.222 8.450 1.00 94.00 88 LYS A N 1
ATOM 666 C CA . LYS A 1 88 ? 3.380 -5.817 7.091 1.00 94.00 88 LYS A CA 1
ATOM 667 C C . LYS A 1 88 ? 3.372 -7.031 6.163 1.00 94.00 88 LYS A C 1
ATOM 669 O O . LYS A 1 88 ? 4.057 -8.016 6.432 1.00 94.00 88 LYS A O 1
ATOM 674 N N . LEU A 1 89 ? 2.652 -6.939 5.048 1.00 93.50 89 LEU A N 1
ATOM 675 C CA . LEU A 1 89 ? 2.647 -7.975 4.016 1.00 93.50 89 LEU A CA 1
ATOM 676 C C . LEU A 1 89 ? 3.522 -7.592 2.835 1.00 93.50 89 LEU A C 1
ATOM 678 O O . LEU A 1 89 ? 4.394 -8.373 2.449 1.00 93.50 89 LEU A O 1
ATOM 682 N N . PHE A 1 90 ? 3.297 -6.408 2.265 1.00 95.94 90 PHE A N 1
ATOM 683 C CA . PHE A 1 90 ? 3.926 -6.007 1.011 1.00 95.94 90 PHE A CA 1
ATOM 684 C C . PHE A 1 90 ? 4.402 -4.557 1.038 1.00 95.94 90 PHE A C 1
ATOM 686 O O . PHE A 1 90 ? 3.800 -3.702 1.684 1.00 95.94 90 PHE A O 1
ATOM 693 N N . TYR A 1 91 ? 5.452 -4.298 0.274 1.00 97.81 91 TYR A N 1
ATOM 694 C CA . TYR A 1 91 ? 5.785 -2.992 -0.268 1.00 97.81 91 TYR A CA 1
ATOM 695 C C . TYR A 1 91 ? 5.266 -2.940 -1.700 1.00 97.81 91 TYR A C 1
ATOM 697 O O . TYR A 1 91 ? 5.659 -3.765 -2.523 1.00 97.81 91 TYR A O 1
ATOM 705 N N . GLU A 1 92 ? 4.364 -2.012 -1.997 1.00 97.94 92 GLU A N 1
ATOM 706 C CA . GLU A 1 92 ? 3.901 -1.763 -3.359 1.00 97.94 92 GLU A CA 1
ATOM 707 C C . GLU A 1 92 ? 4.634 -0.552 -3.930 1.00 97.94 92 GLU A C 1
ATOM 709 O O . GLU A 1 92 ? 4.475 0.571 -3.447 1.00 97.94 92 GLU A O 1
ATOM 714 N N . PHE A 1 93 ? 5.442 -0.797 -4.958 1.00 98.38 93 PHE A N 1
ATOM 715 C CA . PHE A 1 93 ? 6.150 0.238 -5.698 1.00 98.38 93 PHE A CA 1
ATOM 716 C C . PHE A 1 93 ? 5.409 0.579 -6.985 1.00 98.38 93 PHE A C 1
ATOM 718 O O . PHE A 1 93 ? 4.919 -0.311 -7.683 1.00 98.38 93 PHE A O 1
ATOM 725 N N . THR A 1 94 ? 5.391 1.861 -7.340 1.00 98.25 94 THR A N 1
ATOM 726 C CA . THR A 1 94 ? 4.887 2.323 -8.637 1.00 98.25 94 THR A CA 1
ATOM 727 C C . THR A 1 94 ? 5.960 2.141 -9.703 1.00 98.25 94 THR A C 1
ATOM 729 O O . THR A 1 94 ? 7.103 2.563 -9.525 1.00 98.25 94 THR A O 1
ATOM 732 N N . VAL A 1 95 ? 5.586 1.563 -10.840 1.00 98.25 95 VAL A N 1
ATOM 733 C CA . VAL A 1 95 ? 6.433 1.497 -12.033 1.00 98.25 95 VAL A CA 1
ATOM 734 C C . VAL A 1 95 ? 6.025 2.606 -12.987 1.00 98.25 95 VAL A C 1
ATOM 736 O O . VAL A 1 95 ? 4.838 2.801 -13.270 1.00 98.25 95 VAL A O 1
ATOM 739 N N . THR A 1 96 ? 7.014 3.336 -13.491 1.00 97.69 96 THR A N 1
ATOM 740 C CA . THR A 1 96 ? 6.803 4.465 -14.398 1.00 97.69 96 THR A CA 1
ATOM 741 C C . THR A 1 96 ? 7.586 4.316 -15.689 1.00 97.69 96 THR A C 1
ATOM 743 O O . THR A 1 96 ? 8.731 3.874 -15.646 1.00 97.69 96 THR A O 1
ATOM 746 N N . SER A 1 97 ? 7.032 4.809 -16.791 1.00 95.88 97 SER A N 1
ATOM 747 C CA . SER A 1 97 ? 7.771 5.103 -18.023 1.00 95.88 97 SER A CA 1
ATOM 748 C C . SER A 1 97 ? 7.444 6.527 -18.468 1.00 95.88 97 SER A C 1
ATOM 750 O O . SER A 1 97 ? 6.318 6.993 -18.281 1.00 95.88 97 SER A O 1
ATOM 752 N N . ASP A 1 98 ? 8.451 7.263 -18.940 1.00 92.38 98 ASP A N 1
ATOM 753 C CA . ASP A 1 98 ? 8.345 8.682 -19.318 1.00 92.38 98 ASP A CA 1
ATOM 754 C C . ASP A 1 98 ? 7.644 9.567 -18.266 1.00 92.38 98 ASP A C 1
ATOM 756 O O . ASP A 1 98 ? 6.844 10.452 -18.574 1.00 92.38 98 ASP A O 1
ATOM 760 N N . GLY A 1 99 ? 7.916 9.297 -16.984 1.00 90.81 99 GLY A N 1
AT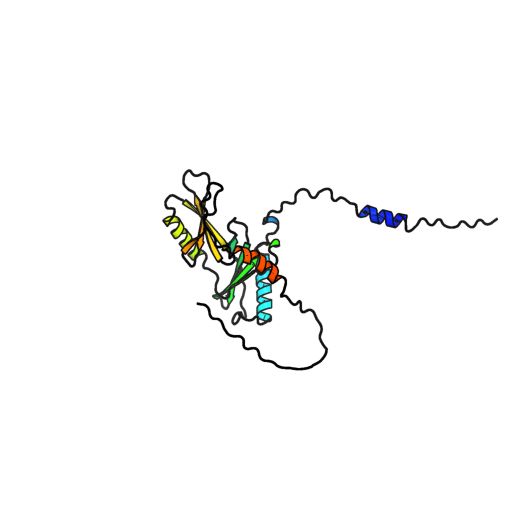OM 761 C CA . GLY A 1 99 ? 7.345 10.031 -15.849 1.00 90.81 99 GLY A CA 1
ATOM 762 C C . GLY A 1 99 ? 5.872 9.728 -15.548 1.00 90.81 99 GLY A C 1
ATOM 763 O O . GLY A 1 99 ? 5.307 10.332 -14.640 1.00 90.81 99 GLY A O 1
ATOM 764 N N . LYS A 1 100 ? 5.239 8.794 -16.265 1.00 94.94 100 LYS A N 1
ATOM 765 C CA . LYS A 1 100 ? 3.855 8.363 -16.029 1.00 94.94 100 LYS A CA 1
ATOM 766 C C . LYS A 1 100 ? 3.828 7.005 -15.351 1.00 94.94 100 LYS A C 1
ATOM 768 O O . LYS A 1 100 ? 4.589 6.119 -15.728 1.00 94.94 100 LYS A O 1
ATOM 773 N N . ALA A 1 101 ? 2.928 6.824 -14.388 1.00 96.75 101 ALA A N 1
ATOM 774 C CA . ALA A 1 101 ? 2.658 5.507 -13.824 1.00 96.75 101 ALA A CA 1
ATOM 775 C C . ALA A 1 101 ? 2.067 4.594 -14.906 1.00 96.75 101 ALA A C 1
ATOM 777 O O . ALA A 1 101 ? 1.126 4.979 -15.600 1.00 96.75 101 ALA A O 1
ATOM 778 N N . ILE A 1 102 ? 2.626 3.395 -15.036 1.00 96.44 102 ILE A N 1
ATOM 779 C CA . ILE A 1 102 ? 2.187 2.370 -15.995 1.00 96.44 102 ILE A CA 1
ATOM 780 C C . ILE A 1 102 ? 1.828 1.052 -15.306 1.00 96.44 102 ILE A C 1
ATOM 782 O O . ILE A 1 102 ? 1.162 0.208 -15.895 1.00 96.44 102 ILE A O 1
ATOM 786 N N . GLY A 1 103 ? 2.252 0.880 -14.055 1.00 96.94 103 GLY A N 1
ATOM 787 C CA . GLY A 1 103 ? 2.137 -0.380 -13.346 1.00 96.94 103 GLY A CA 1
ATOM 788 C C . GLY A 1 103 ? 2.581 -0.285 -11.899 1.00 96.94 103 GLY A C 1
ATOM 789 O O . GLY A 1 103 ? 2.904 0.792 -11.394 1.00 96.94 103 GLY A O 1
ATOM 790 N N . GLY A 1 104 ? 2.661 -1.438 -11.252 1.00 97.19 104 GLY A N 1
ATOM 791 C CA . GLY A 1 104 ? 3.220 -1.560 -9.913 1.00 97.19 104 GLY A CA 1
ATOM 792 C C . GLY A 1 104 ? 3.808 -2.934 -9.642 1.00 97.19 104 GLY A C 1
ATOM 793 O O . GLY A 1 104 ? 3.543 -3.891 -10.368 1.00 97.19 104 GLY A O 1
ATOM 794 N N . MET A 1 105 ? 4.603 -3.034 -8.586 1.00 97.50 105 MET A N 1
ATOM 795 C CA . MET A 1 105 ? 5.207 -4.285 -8.133 1.00 97.50 105 MET A CA 1
ATOM 796 C C . MET A 1 105 ? 5.000 -4.430 -6.629 1.00 97.50 105 MET A C 1
ATOM 798 O O . MET A 1 105 ? 5.408 -3.563 -5.860 1.00 97.50 105 MET A O 1
ATOM 802 N N . GLU A 1 106 ? 4.376 -5.529 -6.208 1.00 96.94 106 GLU A N 1
ATOM 803 C CA . GLU A 1 106 ? 4.282 -5.904 -4.797 1.00 96.94 106 GLU A CA 1
ATOM 804 C C . GLU A 1 106 ? 5.479 -6.785 -4.438 1.00 96.94 106 GLU A C 1
ATOM 806 O O . GLU A 1 106 ? 5.620 -7.898 -4.955 1.00 96.94 106 GLU A O 1
ATOM 811 N N . ILE A 1 107 ? 6.312 -6.309 -3.520 1.00 97.38 107 ILE A N 1
ATOM 812 C CA . ILE A 1 107 ? 7.428 -7.048 -2.932 1.00 97.38 107 ILE A CA 1
ATOM 813 C C . ILE A 1 107 ? 7.062 -7.451 -1.510 1.00 97.38 107 ILE A C 1
ATOM 815 O O . ILE A 1 107 ? 6.475 -6.676 -0.763 1.00 97.38 107 ILE A O 1
ATOM 819 N N . ALA A 1 108 ? 7.392 -8.674 -1.116 1.00 95.38 108 ALA A N 1
ATOM 820 C CA . ALA A 1 108 ? 7.156 -9.171 0.228 1.00 95.38 108 ALA A CA 1
ATOM 821 C C . ALA A 1 108 ? 7.899 -8.314 1.264 1.00 95.38 108 ALA A C 1
ATOM 823 O O . ALA A 1 108 ? 9.112 -8.136 1.179 1.00 95.38 108 ALA A O 1
ATOM 824 N N . ALA A 1 109 ? 7.180 -7.835 2.279 1.00 95.00 109 ALA A N 1
ATOM 825 C CA . ALA A 1 109 ? 7.765 -7.074 3.380 1.00 95.00 109 ALA A CA 1
ATOM 826 C C . ALA A 1 109 ? 8.487 -7.968 4.400 1.00 95.00 109 ALA A C 1
ATOM 828 O O . ALA A 1 109 ? 9.118 -7.458 5.320 1.00 95.00 109 ALA A O 1
ATOM 829 N N . SER A 1 110 ? 8.397 -9.294 4.256 1.00 90.38 110 SER A N 1
ATOM 830 C CA . SER A 1 110 ? 9.012 -10.265 5.157 1.00 90.38 110 SER A CA 1
ATOM 831 C C . SER A 1 110 ? 9.679 -11.411 4.405 1.00 90.38 110 SER A C 1
ATOM 833 O O . SER A 1 110 ? 9.113 -11.972 3.462 1.00 90.38 110 SER A O 1
ATOM 835 N N . LYS A 1 111 ? 10.857 -11.816 4.892 1.00 87.00 111 LYS A N 1
ATOM 836 C CA . LYS A 1 111 ? 11.649 -12.940 4.369 1.00 87.00 111 LYS A CA 1
ATOM 837 C C . LYS A 1 111 ? 10.919 -14.278 4.499 1.00 87.00 111 LYS A C 1
ATOM 839 O O . LYS A 1 111 ? 11.177 -15.190 3.718 1.00 87.00 111 LYS A O 1
ATOM 844 N N . VAL A 1 112 ? 9.987 -14.406 5.451 1.00 85.50 112 VAL A N 1
ATOM 845 C CA . VAL A 1 112 ? 9.259 -15.670 5.672 1.00 85.50 112 VAL A CA 1
ATOM 846 C C . VAL A 1 112 ? 8.183 -15.939 4.627 1.00 85.50 112 VAL A C 1
ATOM 848 O O . VAL A 1 112 ? 7.741 -17.077 4.486 1.00 85.50 112 VAL A O 1
ATOM 851 N N . LEU A 1 113 ? 7.762 -14.927 3.863 1.00 77.12 113 LEU A N 1
ATOM 852 C CA . LEU A 1 113 ? 6.685 -15.104 2.893 1.00 77.12 113 LEU A CA 1
ATOM 853 C C . LEU A 1 113 ? 7.127 -15.992 1.710 1.00 77.12 113 LEU A C 1
ATOM 855 O O . LEU A 1 113 ? 6.272 -16.487 0.967 1.00 77.12 113 LEU A O 1
ATOM 859 N N . GLY A 1 114 ? 8.433 -16.185 1.470 1.00 79.38 114 GLY A N 1
ATOM 860 C CA . GLY A 1 114 ? 8.993 -16.924 0.326 1.00 79.38 114 GLY A CA 1
ATOM 861 C C . GLY A 1 114 ? 9.531 -15.992 -0.769 1.00 79.38 114 GLY A C 1
ATOM 862 O O . GLY A 1 114 ? 10.398 -15.178 -0.489 1.00 79.38 114 GLY A O 1
ATOM 863 N N . SER A 1 115 ? 9.004 -16.085 -2.001 1.00 80.75 115 SER A N 1
ATOM 864 C CA . SER A 1 115 ? 9.397 -15.214 -3.133 1.00 80.75 115 SER A CA 1
ATOM 865 C C . SER A 1 115 ? 9.380 -13.717 -2.789 1.00 80.75 115 SER A C 1
ATOM 867 O O . SER A 1 115 ? 8.382 -13.210 -2.272 1.00 80.75 115 SER A O 1
ATOM 869 N N . SER A 1 116 ? 10.438 -12.978 -3.120 1.00 88.12 116 SER A N 1
ATOM 870 C CA . SER A 1 116 ? 10.452 -11.526 -2.914 1.00 88.12 116 SER A CA 1
ATOM 871 C C . SER A 1 116 ? 9.357 -10.849 -3.736 1.00 88.12 116 SER A C 1
ATOM 873 O O . SER A 1 116 ? 8.536 -10.131 -3.177 1.00 88.12 116 SER A O 1
ATOM 875 N N . LEU A 1 117 ? 9.260 -11.144 -5.034 1.00 92.81 117 LEU A N 1
ATOM 876 C CA . LEU A 1 117 ? 8.195 -10.619 -5.887 1.00 92.81 117 LEU A CA 1
ATOM 877 C C . LEU A 1 117 ? 6.885 -11.386 -5.671 1.00 92.81 117 LEU A C 1
ATOM 879 O O . LEU A 1 117 ? 6.854 -12.620 -5.735 1.00 92.81 117 LEU A O 1
ATOM 883 N N . ARG A 1 118 ? 5.798 -10.650 -5.422 1.00 92.44 118 ARG A N 1
ATOM 884 C CA . ARG A 1 118 ? 4.453 -11.191 -5.160 1.00 92.44 118 ARG A CA 1
ATOM 885 C C . ARG A 1 118 ? 3.485 -10.971 -6.293 1.00 92.44 118 ARG A C 1
ATOM 887 O O . ARG A 1 118 ? 2.685 -11.859 -6.584 1.00 92.44 118 ARG A O 1
ATOM 894 N N . ARG A 1 119 ? 3.521 -9.785 -6.886 1.00 92.00 119 ARG A N 1
ATOM 895 C CA . ARG A 1 119 ? 2.596 -9.390 -7.940 1.00 92.00 119 ARG A CA 1
ATOM 896 C C . ARG A 1 119 ? 3.218 -8.310 -8.793 1.00 92.00 119 ARG A C 1
ATOM 898 O O . ARG A 1 119 ? 3.924 -7.448 -8.280 1.00 92.00 119 ARG A O 1
ATOM 905 N N . VAL A 1 120 ? 2.854 -8.331 -10.065 1.00 94.06 120 VAL A N 1
ATOM 906 C CA . VAL A 1 120 ? 3.000 -7.190 -10.959 1.00 94.06 120 VAL A CA 1
ATOM 907 C C . VAL A 1 120 ? 1.614 -6.720 -11.373 1.00 94.06 120 VAL A C 1
ATOM 909 O O . VAL A 1 120 ? 0.764 -7.515 -11.777 1.00 94.06 120 VAL A O 1
ATOM 912 N N . LEU A 1 121 ? 1.371 -5.429 -11.187 1.00 94.62 121 LEU A N 1
ATOM 913 C CA . LEU A 1 121 ? 0.169 -4.733 -11.603 1.00 94.62 121 LEU A CA 1
ATOM 914 C C . LEU A 1 121 ? 0.447 -4.157 -12.991 1.00 94.62 121 LEU A C 1
ATOM 916 O O . LEU A 1 121 ? 1.349 -3.339 -13.152 1.00 94.62 121 LEU A O 1
ATOM 920 N N . LEU A 1 122 ? -0.338 -4.578 -13.982 1.00 94.62 122 LEU A N 1
ATOM 921 C CA . LEU A 1 122 ? -0.234 -4.105 -15.373 1.00 94.62 122 LEU A CA 1
ATOM 922 C C . LEU A 1 122 ? -0.973 -2.777 -15.610 1.00 94.62 122 LEU A C 1
ATOM 924 O O . LEU A 1 122 ? -1.176 -2.356 -16.745 1.00 94.62 122 LEU A O 1
ATOM 928 N N . SER A 1 123 ? -1.416 -2.145 -14.529 1.00 93.31 123 SER A N 1
ATOM 929 C CA . SER A 1 123 ? -2.044 -0.834 -14.497 1.00 93.31 123 SER A CA 1
ATOM 930 C C . SER A 1 123 ? -1.477 -0.049 -13.317 1.00 93.31 123 SER A C 1
ATOM 932 O O . SER A 1 123 ? -1.007 -0.673 -12.356 1.00 93.31 123 SER A O 1
ATOM 934 N N . PRO A 1 124 ? -1.557 1.293 -13.340 1.00 94.88 124 PRO A N 1
ATOM 935 C CA . PRO A 1 124 ? -1.189 2.109 -12.194 1.00 94.88 124 PRO A CA 1
ATOM 936 C C . PRO A 1 124 ? -1.817 1.578 -10.895 1.00 94.88 124 PRO A C 1
ATOM 938 O O . PRO A 1 124 ? -2.968 1.119 -10.930 1.00 94.88 124 PRO A O 1
ATOM 941 N N . PRO A 1 125 ? -1.088 1.615 -9.767 1.00 93.88 125 PRO A N 1
ATOM 942 C CA . PRO A 1 125 ? -1.622 1.157 -8.497 1.00 93.88 125 PRO A CA 1
ATOM 943 C C . PRO A 1 125 ? -2.813 2.000 -8.035 1.00 93.88 125 PRO A C 1
ATOM 945 O O . PRO A 1 125 ? -3.077 3.086 -8.554 1.00 93.88 125 PRO A O 1
ATOM 948 N N . LEU A 1 126 ? -3.532 1.493 -7.032 1.00 92.69 126 LEU A N 1
ATOM 949 C CA . LEU A 1 126 ? -4.647 2.214 -6.426 1.00 92.69 126 LEU A CA 1
ATOM 950 C C . LEU A 1 126 ? -4.179 3.569 -5.875 1.00 92.69 126 LEU A C 1
ATOM 952 O O . LEU A 1 126 ? -3.239 3.625 -5.083 1.00 92.69 126 LEU A O 1
ATOM 956 N N . ASP A 1 127 ? -4.906 4.636 -6.207 1.00 93.88 127 ASP A N 1
ATOM 957 C CA . ASP A 1 127 ? -4.760 5.929 -5.538 1.00 93.88 127 ASP A CA 1
ATOM 958 C C . ASP A 1 127 ? -5.162 5.797 -4.060 1.00 93.88 127 ASP A C 1
ATOM 960 O O . ASP A 1 127 ? -6.341 5.656 -3.713 1.00 93.88 127 ASP A O 1
ATOM 964 N N . ARG A 1 128 ? -4.152 5.812 -3.185 1.00 92.50 128 ARG A N 1
ATOM 965 C CA . ARG A 1 128 ? -4.308 5.585 -1.746 1.00 92.50 128 ARG A CA 1
ATOM 966 C C . ARG A 1 128 ? -4.964 6.747 -1.030 1.00 92.50 128 ARG A C 1
ATOM 968 O O . ARG A 1 128 ? -5.689 6.503 -0.070 1.00 92.50 128 ARG A O 1
ATOM 975 N N . GLU A 1 129 ? -4.735 7.971 -1.487 1.00 94.31 129 GLU A N 1
ATOM 976 C CA . GLU A 1 129 ? -5.323 9.161 -0.877 1.00 94.31 129 GLU A CA 1
ATOM 977 C C . GLU A 1 129 ? -6.821 9.183 -1.155 1.00 94.31 129 GLU A C 1
ATOM 979 O O . GLU A 1 129 ? -7.628 9.239 -0.225 1.00 94.31 129 GLU A O 1
ATOM 984 N N . THR A 1 130 ? -7.205 8.995 -2.420 1.00 94.81 130 THR A N 1
ATOM 985 C CA . THR A 1 130 ? -8.615 8.902 -2.812 1.00 94.81 130 THR A CA 1
ATOM 986 C C . THR A 1 130 ? -9.306 7.715 -2.135 1.00 94.81 130 THR A C 1
ATOM 988 O O . THR A 1 130 ? -10.439 7.838 -1.665 1.00 94.81 130 THR A O 1
ATOM 991 N N . ALA A 1 131 ? -8.644 6.556 -2.055 1.00 94.94 131 ALA A N 1
ATOM 992 C CA . ALA A 1 131 ? -9.194 5.385 -1.376 1.00 94.94 131 ALA A CA 1
ATOM 993 C C . ALA A 1 131 ? -9.389 5.622 0.129 1.00 94.94 131 ALA A C 1
ATOM 995 O O . ALA A 1 131 ? -10.429 5.248 0.673 1.00 94.94 131 ALA A O 1
ATOM 996 N N . ALA A 1 132 ? -8.419 6.250 0.799 1.00 96.38 132 ALA A N 1
ATOM 997 C CA . ALA A 1 132 ? -8.509 6.570 2.219 1.00 96.38 132 ALA A CA 1
ATOM 998 C C . ALA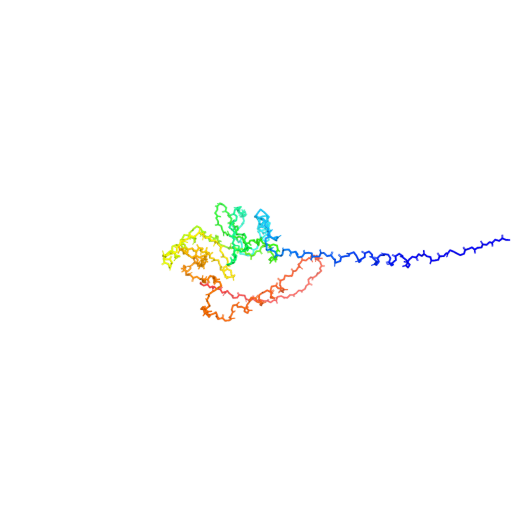 A 1 132 ? -9.619 7.584 2.499 1.00 96.38 132 ALA A C 1
ATOM 1000 O O . ALA A 1 132 ? -10.407 7.371 3.418 1.00 96.38 132 ALA A O 1
ATOM 1001 N N . GLN A 1 133 ? -9.737 8.624 1.673 1.00 96.19 133 GLN A N 1
ATOM 1002 C CA . GLN A 1 133 ? -10.781 9.636 1.802 1.00 96.19 133 GLN A CA 1
ATOM 1003 C C . GLN A 1 133 ? -12.181 9.020 1.676 1.00 96.19 133 GLN A C 1
ATOM 1005 O O . GLN A 1 133 ? -13.021 9.201 2.554 1.00 96.19 133 GLN A O 1
ATOM 1010 N N . LYS A 1 134 ? -12.409 8.192 0.648 1.00 94.19 134 LYS A N 1
ATOM 1011 C CA . LYS A 1 134 ? -13.678 7.462 0.490 1.00 94.19 134 LYS A CA 1
ATOM 1012 C C . LYS A 1 134 ? -13.966 6.531 1.667 1.00 94.19 134 LYS A C 1
ATOM 1014 O O . LYS A 1 134 ? -15.113 6.397 2.084 1.00 94.19 134 LYS A O 1
ATOM 1019 N N . ALA A 1 135 ? -12.941 5.868 2.200 1.00 95.50 135 ALA A N 1
ATOM 1020 C CA . ALA A 1 135 ? -13.105 4.984 3.346 1.00 95.50 135 ALA A CA 1
ATOM 1021 C C . ALA A 1 135 ? -13.502 5.748 4.616 1.00 95.50 135 ALA A C 1
ATOM 1023 O O . ALA A 1 135 ? -14.349 5.265 5.367 1.00 95.50 135 ALA A O 1
ATOM 1024 N N . ILE A 1 136 ? -12.934 6.938 4.828 1.00 95.69 136 ILE A N 1
ATOM 1025 C CA . ILE A 1 136 ? -13.306 7.843 5.921 1.00 95.69 136 ILE A CA 1
ATOM 1026 C C . ILE A 1 136 ? -14.768 8.272 5.772 1.00 95.69 136 ILE A C 1
ATOM 1028 O O . ILE A 1 136 ? -15.537 8.078 6.705 1.00 95.69 136 ILE A O 1
ATOM 1032 N N . GLU A 1 137 ? -15.181 8.741 4.592 1.00 94.94 137 GLU A N 1
ATOM 1033 C CA . GLU A 1 137 ? -16.566 9.171 4.332 1.00 94.94 137 GLU A CA 1
ATOM 1034 C C . GLU A 1 137 ? -17.587 8.053 4.597 1.00 94.94 137 GLU A C 1
ATOM 1036 O O . GLU A 1 137 ? -18.624 8.268 5.230 1.00 94.94 137 GLU A O 1
ATOM 1041 N N . VAL A 1 138 ? -17.286 6.831 4.147 1.00 92.88 138 VAL A N 1
ATOM 1042 C CA . VAL A 1 138 ? -18.119 5.652 4.421 1.00 92.88 138 VAL A CA 1
ATOM 1043 C C . VAL A 1 138 ? -18.159 5.352 5.922 1.00 92.88 138 VAL A C 1
ATOM 1045 O O . VAL A 1 138 ? -19.231 5.085 6.463 1.00 92.88 138 VAL A O 1
ATOM 1048 N N . ALA A 1 139 ? -17.020 5.403 6.615 1.00 92.94 139 ALA A N 1
ATOM 1049 C CA . ALA A 1 139 ? -16.955 5.116 8.043 1.00 92.94 139 ALA A CA 1
ATOM 1050 C C . ALA A 1 139 ? -17.690 6.166 8.894 1.00 92.94 139 ALA A C 1
ATOM 1052 O O . ALA A 1 139 ? -18.416 5.787 9.808 1.00 92.94 139 ALA A O 1
ATOM 1053 N N . GLU A 1 140 ? -17.565 7.456 8.582 1.00 94.12 140 GLU A N 1
ATOM 1054 C CA . GLU A 1 140 ? -18.270 8.543 9.278 1.00 94.12 140 GLU A CA 1
ATOM 1055 C C . GLU A 1 140 ? -19.789 8.444 9.106 1.00 94.12 140 GLU A C 1
ATOM 1057 O O . GLU A 1 140 ? -20.543 8.676 10.052 1.00 94.12 140 GLU A O 1
ATOM 1062 N N . LYS A 1 141 ? -20.251 8.043 7.917 1.00 92.81 141 LYS A N 1
ATOM 1063 C CA . LYS A 1 141 ? -21.675 7.829 7.645 1.00 92.81 141 LYS A CA 1
ATOM 1064 C C . LYS A 1 141 ? -22.251 6.651 8.435 1.00 92.81 141 LYS A C 1
ATOM 1066 O O . LYS A 1 141 ? -23.361 6.752 8.953 1.00 92.81 141 LYS A O 1
ATOM 1071 N N . GLU A 1 142 ? -21.533 5.534 8.489 1.00 91.12 142 GLU A N 1
ATOM 1072 C CA . GLU A 1 142 ? -22.009 4.303 9.136 1.00 91.12 142 GLU A CA 1
ATOM 1073 C C . GLU A 1 142 ? -21.794 4.313 10.663 1.00 91.12 142 GLU A C 1
ATOM 1075 O O . GLU A 1 142 ? -22.528 3.651 11.397 1.00 91.12 142 GLU A O 1
ATOM 1080 N N . TYR A 1 143 ? -20.820 5.087 11.158 1.00 92.06 143 TYR A N 1
ATOM 1081 C CA . TYR A 1 143 ? -20.478 5.205 12.580 1.00 92.06 143 TYR A CA 1
ATOM 1082 C C . TYR A 1 143 ? -20.389 6.673 13.041 1.00 92.06 143 TYR A C 1
ATOM 1084 O O . TYR A 1 143 ? -19.331 7.103 13.504 1.00 92.06 143 TYR A O 1
ATOM 1092 N N . PRO A 1 144 ? -21.495 7.440 13.007 1.00 93.56 144 PRO A N 1
ATOM 1093 C CA . PRO A 1 144 ? -21.486 8.875 13.323 1.00 93.56 144 PRO A CA 1
ATOM 1094 C C . PRO A 1 144 ? -21.074 9.200 14.771 1.00 93.56 144 PRO A C 1
ATOM 1096 O O . PRO A 1 144 ? -20.610 10.301 15.053 1.00 93.56 144 PRO A O 1
ATOM 1099 N N . ASP A 1 145 ? -21.208 8.240 15.693 1.00 93.94 145 ASP A N 1
ATOM 1100 C CA . ASP A 1 145 ? -20.826 8.396 17.105 1.00 93.94 145 ASP A CA 1
ATOM 1101 C C . ASP A 1 145 ? -19.352 8.044 17.392 1.00 93.94 145 ASP A C 1
ATOM 1103 O O . ASP A 1 145 ? -18.914 8.071 18.548 1.00 93.94 145 ASP A O 1
ATOM 1107 N N . TYR A 1 146 ? -18.585 7.645 16.375 1.00 93.81 146 TYR A N 1
ATOM 1108 C CA . TYR A 1 146 ? -17.193 7.221 16.510 1.00 93.81 146 TYR A CA 1
ATOM 1109 C C . TYR A 1 146 ? -16.247 8.276 15.933 1.00 93.81 146 TYR A C 1
ATOM 1111 O O . TYR A 1 146 ? -16.574 9.000 15.000 1.00 93.81 146 TYR A O 1
ATOM 1119 N N . LYS A 1 147 ? -15.033 8.342 16.482 1.00 94.75 147 LYS A N 1
ATOM 1120 C CA . LYS A 1 147 ? -13.944 9.172 15.961 1.00 94.75 147 LYS A CA 1
ATOM 1121 C C . LYS A 1 147 ? -12.955 8.322 15.181 1.00 94.75 147 LYS A C 1
ATOM 1123 O O . LYS A 1 147 ? -12.431 7.348 15.723 1.00 94.75 147 LYS A O 1
ATOM 1128 N N . ILE A 1 148 ? -12.643 8.738 13.959 1.00 95.44 148 ILE A N 1
ATOM 1129 C CA . ILE A 1 148 ? -11.563 8.162 13.152 1.00 95.44 148 ILE A CA 1
ATOM 1130 C C . ILE A 1 148 ? -10.225 8.431 13.854 1.00 95.44 148 ILE A C 1
ATOM 1132 O O . ILE A 1 148 ? -9.934 9.571 14.208 1.00 95.44 148 ILE A O 1
ATOM 1136 N N . GLN A 1 149 ? -9.427 7.386 14.076 1.00 95.38 149 GLN A N 1
ATOM 1137 C CA . GLN A 1 149 ? -8.079 7.496 14.646 1.00 95.38 149 GLN A CA 1
ATOM 1138 C C . GLN A 1 149 ? -7.022 7.539 13.547 1.00 95.38 149 GLN A C 1
ATOM 1140 O O . GLN A 1 149 ? -6.210 8.457 13.488 1.00 95.38 149 GLN A O 1
ATOM 1145 N N . TYR A 1 150 ? -7.035 6.539 12.669 1.00 94.94 150 TYR A N 1
ATOM 1146 C CA . TYR A 1 150 ? -6.115 6.433 11.544 1.00 94.94 150 TYR A CA 1
ATOM 1147 C C . TYR A 1 150 ? -6.665 5.468 10.494 1.00 94.94 150 TYR A C 1
ATOM 1149 O O . TYR A 1 150 ? -7.615 4.715 10.738 1.00 94.94 150 TYR A O 1
ATOM 1157 N N . THR A 1 151 ? -6.030 5.471 9.326 1.00 96.19 151 THR A N 1
ATOM 1158 C CA . THR A 1 151 ? -6.290 4.524 8.243 1.00 96.19 151 THR A CA 1
ATOM 1159 C C . THR A 1 151 ? -5.014 3.769 7.870 1.00 96.19 151 THR A C 1
ATOM 1161 O O . THR A 1 151 ? -3.901 4.252 8.081 1.00 96.19 151 THR A O 1
ATOM 1164 N N . LYS A 1 152 ? -5.161 2.552 7.338 1.00 96.31 152 LYS A N 1
ATOM 1165 C CA . LYS A 1 152 ? -4.063 1.743 6.785 1.00 96.31 152 LYS A CA 1
ATOM 1166 C C . LYS A 1 152 ? -4.497 1.078 5.484 1.00 96.31 152 LYS A C 1
ATOM 1168 O O . LYS A 1 152 ? -5.614 0.573 5.392 1.00 96.31 152 LYS A O 1
ATOM 1173 N N . SER A 1 153 ? -3.594 1.010 4.507 1.00 96.75 153 SER A N 1
ATOM 1174 C CA . SER A 1 153 ? -3.788 0.164 3.322 1.00 96.75 153 SER A CA 1
ATOM 1175 C C . SER A 1 153 ? -3.619 -1.302 3.710 1.00 96.75 153 SER A C 1
ATOM 1177 O O . SER A 1 153 ? -2.592 -1.674 4.276 1.00 96.75 153 SER A O 1
ATOM 1179 N N . VAL A 1 154 ? -4.609 -2.143 3.419 1.00 95.88 154 VAL A N 1
ATOM 1180 C CA . VAL A 1 154 ? -4.611 -3.557 3.821 1.00 95.88 154 VAL A CA 1
ATOM 1181 C C . VAL A 1 154 ? -4.915 -4.491 2.659 1.00 95.88 154 VAL A C 1
ATOM 1183 O O . VAL A 1 154 ? -5.692 -4.155 1.773 1.00 95.88 154 VAL A O 1
ATOM 1186 N N . CYS A 1 155 ? -4.362 -5.698 2.687 1.00 93.06 155 CYS A N 1
ATOM 1187 C CA . CYS A 1 155 ? -4.803 -6.828 1.876 1.00 93.06 155 CYS A CA 1
ATOM 1188 C C . CYS A 1 155 ? -5.767 -7.675 2.716 1.00 93.06 155 CYS A C 1
ATOM 1190 O O . CYS A 1 155 ? -5.344 -8.490 3.535 1.00 93.06 155 CYS A O 1
ATOM 1192 N N . TYR A 1 156 ? -7.072 -7.479 2.524 1.00 91.00 156 TYR A N 1
ATOM 1193 C CA . TYR A 1 156 ? -8.094 -8.089 3.381 1.00 91.00 156 TYR A CA 1
ATOM 1194 C C . TYR A 1 156 ? -8.538 -9.484 2.918 1.00 91.00 156 TYR A C 1
ATOM 1196 O O . TYR A 1 156 ? -9.092 -10.262 3.691 1.00 91.00 156 TYR A O 1
ATOM 1204 N N . SER A 1 157 ? -8.313 -9.815 1.647 1.00 87.31 157 SER A N 1
ATOM 1205 C CA . SER A 1 157 ? -8.583 -11.140 1.090 1.00 87.31 157 SER A CA 1
ATOM 1206 C C . SER A 1 157 ? -7.726 -11.315 -0.144 1.00 87.31 157 SER A C 1
ATOM 1208 O O . SER A 1 157 ? -8.052 -10.726 -1.159 1.00 87.31 157 SER A O 1
ATOM 1210 N N . TYR A 1 158 ? -6.635 -12.080 -0.080 1.00 80.81 158 TYR A N 1
ATOM 1211 C CA . TYR A 1 158 ? -5.655 -12.105 -1.169 1.00 80.81 158 TYR A CA 1
ATOM 1212 C C . TYR A 1 158 ? -6.317 -12.400 -2.536 1.00 80.81 158 TYR A C 1
ATOM 1214 O O . TYR A 1 158 ? -6.931 -13.449 -2.715 1.00 80.81 158 TYR A O 1
ATOM 1222 N N . SER A 1 159 ? -6.252 -11.508 -3.529 1.00 78.25 159 SER A N 1
ATOM 1223 C CA . SER A 1 159 ? -5.427 -10.290 -3.636 1.00 78.25 159 SER A CA 1
ATOM 1224 C C . SER A 1 159 ? -6.142 -8.940 -3.516 1.00 78.25 159 SER A C 1
ATOM 1226 O O . SER A 1 159 ? -5.662 -7.922 -4.006 1.00 78.25 159 SER A O 1
ATOM 1228 N N . LYS A 1 160 ? -7.331 -8.928 -2.941 1.00 89.00 160 LYS A N 1
ATOM 1229 C CA . LYS A 1 160 ? -8.138 -7.739 -2.716 1.00 89.00 160 LYS A CA 1
ATOM 1230 C C . LYS A 1 160 ? -7.506 -6.857 -1.651 1.00 89.00 160 LYS A C 1
ATOM 1232 O O . LYS A 1 160 ? -7.302 -7.272 -0.505 1.00 89.00 160 LYS A O 1
ATOM 1237 N N . GLN A 1 161 ? -7.230 -5.629 -2.060 1.00 92.56 161 GLN A N 1
ATOM 1238 C CA . GLN A 1 161 ? -6.757 -4.572 -1.191 1.00 92.56 161 GLN A CA 1
ATOM 1239 C C . GLN A 1 161 ? -7.914 -3.651 -0.797 1.00 92.56 161 GLN A C 1
ATOM 1241 O O . GLN A 1 161 ? -8.874 -3.486 -1.548 1.00 92.56 161 GLN A O 1
ATOM 1246 N N . GLY A 1 162 ? -7.809 -3.030 0.369 1.00 94.00 162 GLY A N 1
ATOM 1247 C CA . GLY A 1 162 ? -8.743 -2.021 0.838 1.00 94.00 162 GLY A CA 1
ATOM 1248 C C . GLY A 1 162 ? -8.118 -1.093 1.864 1.00 94.00 162 GLY A C 1
ATOM 1249 O O . GLY A 1 162 ? -6.902 -1.096 2.063 1.00 94.00 162 GLY A O 1
ATOM 1250 N N . VAL A 1 163 ? -8.960 -0.294 2.508 1.00 96.50 163 VAL A N 1
ATOM 1251 C CA . VAL A 1 163 ? -8.538 0.620 3.570 1.00 96.50 163 VAL A CA 1
ATOM 1252 C C . VAL A 1 163 ? -9.151 0.165 4.881 1.00 96.50 163 VAL A C 1
ATOM 1254 O O . VAL A 1 163 ? -10.371 0.127 5.019 1.00 96.50 163 VAL A O 1
ATOM 1257 N N . MET A 1 164 ? -8.303 -0.181 5.842 1.00 95.81 164 MET A N 1
ATOM 1258 C CA . MET A 1 164 ? -8.708 -0.392 7.222 1.00 95.81 164 MET A CA 1
ATOM 1259 C C . MET A 1 164 ? -8.809 0.961 7.916 1.00 95.81 164 MET A C 1
ATOM 1261 O O . MET A 1 164 ? -7.852 1.733 7.908 1.00 95.81 164 MET A O 1
ATOM 1265 N N . VAL A 1 165 ? -9.959 1.233 8.518 1.00 95.94 165 VAL A N 1
ATOM 1266 C CA . VAL A 1 165 ? -10.255 2.443 9.280 1.00 95.94 165 VAL A CA 1
ATOM 1267 C C . VAL A 1 165 ? -10.383 2.059 10.745 1.00 95.94 165 VAL A C 1
ATOM 1269 O O . VAL A 1 165 ? -11.213 1.216 11.097 1.00 95.94 165 VAL A O 1
ATOM 1272 N N . THR A 1 166 ? -9.569 2.680 11.593 1.00 95.06 166 THR A N 1
ATOM 1273 C CA . THR A 1 166 ? -9.622 2.496 13.043 1.00 95.06 166 THR A CA 1
ATOM 1274 C C . THR A 1 166 ? -10.479 3.584 13.674 1.00 95.06 166 THR A C 1
ATOM 1276 O O . THR A 1 166 ? -10.280 4.774 13.430 1.00 95.06 166 THR A O 1
ATOM 1279 N N . LEU A 1 167 ? -11.441 3.164 14.487 1.00 94.19 167 LEU A N 1
ATOM 1280 C CA . LEU A 1 167 ? -12.505 3.967 15.070 1.00 94.19 167 LEU A CA 1
ATOM 1281 C C . LEU A 1 167 ? -12.454 3.861 16.595 1.00 94.19 167 LEU A C 1
ATOM 1283 O O . LEU A 1 167 ? -12.395 2.762 17.145 1.00 94.19 167 LEU A O 1
ATOM 1287 N N . ALA A 1 168 ? -12.575 4.987 17.290 1.00 93.75 168 ALA A N 1
ATOM 1288 C CA . ALA A 1 168 ? -12.711 5.027 18.741 1.00 93.75 168 ALA A CA 1
ATOM 1289 C C . ALA A 1 168 ? -14.059 5.632 19.128 1.00 93.75 168 ALA A C 1
ATOM 1291 O O . ALA A 1 168 ? -14.387 6.756 18.738 1.00 93.75 168 ALA A O 1
ATOM 1292 N N . LYS A 1 169 ? -14.841 4.907 19.930 1.00 92.12 169 LYS A N 1
ATOM 1293 C CA . LYS A 1 169 ? -16.065 5.455 20.516 1.00 92.12 169 LYS A CA 1
ATOM 1294 C C . LYS A 1 169 ? -15.720 6.232 21.788 1.00 92.12 169 LYS A C 1
ATOM 1296 O O . LYS A 1 169 ? -15.023 5.684 22.645 1.00 92.12 169 LYS A O 1
ATOM 1301 N N . PRO A 1 170 ? -16.220 7.465 21.977 1.00 88.06 170 PRO A N 1
ATOM 1302 C CA . PRO A 1 170 ? -16.037 8.185 23.231 1.00 88.06 170 PRO A CA 1
ATOM 1303 C C . PRO A 1 170 ? -16.492 7.344 24.433 1.00 88.06 170 PRO A C 1
ATOM 1305 O O . PRO A 1 170 ? -17.623 6.866 24.478 1.00 88.06 170 PRO A O 1
ATOM 1308 N N . GLY A 1 171 ? -15.593 7.145 25.400 1.00 84.44 171 GLY A N 1
ATOM 1309 C CA . GLY A 1 171 ? -15.855 6.356 26.609 1.00 84.44 171 GLY A CA 1
ATOM 1310 C C . GLY A 1 171 ? -15.698 4.836 26.461 1.00 84.44 171 GLY A C 1
ATOM 1311 O O . GLY A 1 171 ? -15.786 4.134 27.469 1.00 84.44 171 GLY A O 1
ATOM 1312 N N . ALA A 1 172 ? -15.432 4.311 25.260 1.00 86.31 172 ALA A N 1
ATOM 1313 C CA . ALA A 1 172 ? -15.045 2.912 25.088 1.00 86.31 172 ALA A CA 1
ATOM 1314 C C . ALA A 1 172 ? -13.555 2.716 25.399 1.00 86.31 172 ALA A C 1
ATOM 1316 O O . ALA A 1 172 ? -12.735 3.599 25.155 1.00 86.31 172 ALA A O 1
ATOM 1317 N N . LYS A 1 173 ? -13.211 1.543 25.942 1.00 80.75 173 LYS A N 1
ATOM 1318 C CA . LYS A 1 173 ? -11.813 1.152 26.190 1.00 80.75 173 LYS A CA 1
ATOM 1319 C C . LYS A 1 173 ? -11.132 0.546 24.964 1.00 80.75 173 LYS A C 1
ATOM 1321 O O . LYS A 1 173 ? -9.911 0.488 24.933 1.00 80.75 173 LYS A O 1
ATOM 1326 N N . GLU A 1 174 ? -11.915 0.081 23.995 1.00 86.06 174 GLU A N 1
ATOM 1327 C CA . GLU A 1 174 ? -11.426 -0.641 22.824 1.00 86.06 174 GLU A CA 1
ATOM 1328 C C . GLU A 1 174 ? -11.727 0.130 21.542 1.00 86.06 174 GLU A C 1
ATOM 1330 O O . GLU A 1 174 ? -12.789 0.745 21.397 1.00 86.06 174 GLU A O 1
ATOM 1335 N N . GLU A 1 175 ? -10.779 0.066 20.611 1.00 88.81 175 GLU A N 1
ATOM 1336 C CA . GLU A 1 175 ? -10.947 0.541 19.244 1.00 88.81 175 GLU A CA 1
ATOM 1337 C C . GLU A 1 175 ? -11.660 -0.521 18.401 1.00 88.81 175 GLU A C 1
ATOM 1339 O O . GLU A 1 175 ? -11.487 -1.726 18.586 1.00 88.81 175 GLU A O 1
ATOM 1344 N N . GLN A 1 176 ? -12.452 -0.062 17.439 1.00 88.88 176 GLN A N 1
ATOM 1345 C CA . GLN A 1 176 ? -13.074 -0.894 16.421 1.00 88.88 176 GLN A CA 1
ATOM 1346 C C . GLN A 1 176 ? -12.371 -0.655 15.087 1.00 88.88 176 GLN A C 1
ATOM 1348 O O . GLN A 1 176 ? -12.013 0.472 14.763 1.00 88.88 176 GLN A O 1
ATOM 1353 N N . THR A 1 177 ? -12.221 -1.698 14.276 1.00 91.44 177 THR A N 1
ATOM 1354 C CA . THR A 1 177 ? -11.698 -1.569 12.911 1.00 91.44 177 THR A CA 1
ATOM 1355 C C . THR A 1 177 ? -12.713 -2.063 11.889 1.00 91.44 177 THR A C 1
ATOM 1357 O O . THR A 1 177 ? -13.403 -3.067 12.093 1.00 91.44 177 THR A O 1
ATOM 1360 N N . VAL A 1 178 ? -12.818 -1.333 10.782 1.00 93.44 178 VAL A N 1
ATOM 1361 C CA . VAL A 1 178 ? -13.640 -1.687 9.619 1.00 93.44 178 VAL A CA 1
ATOM 1362 C C . VAL A 1 178 ? -12.795 -1.591 8.362 1.00 93.44 178 VAL A C 1
ATOM 1364 O O . VAL A 1 178 ? -11.883 -0.771 8.301 1.00 93.44 178 VAL A O 1
ATOM 1367 N N . ILE A 1 179 ? -13.072 -2.419 7.358 1.00 94.44 179 ILE A N 1
ATOM 1368 C CA . ILE A 1 179 ? -12.352 -2.375 6.085 1.00 94.44 179 ILE A CA 1
ATOM 1369 C C . ILE A 1 179 ? -13.312 -1.885 5.006 1.00 94.44 179 ILE A C 1
ATOM 1371 O O . ILE A 1 179 ? -14.448 -2.342 4.920 1.00 94.44 179 ILE A O 1
ATOM 1375 N N . VAL A 1 180 ? -12.870 -0.953 4.172 1.00 93.38 180 VAL A N 1
ATOM 1376 C CA . VAL A 1 180 ? -13.638 -0.465 3.023 1.00 93.38 180 VAL A CA 1
ATOM 1377 C C . VAL A 1 180 ? -12.948 -0.917 1.747 1.00 93.38 180 VAL A C 1
ATOM 1379 O O . VAL A 1 180 ? -11.750 -0.686 1.558 1.00 93.38 180 VAL A O 1
ATOM 1382 N N . ASP A 1 181 ? -13.706 -1.581 0.877 1.00 91.12 181 ASP A N 1
ATOM 1383 C CA . ASP A 1 181 ? -13.240 -1.903 -0.467 1.00 91.12 181 ASP A CA 1
ATOM 1384 C C . ASP A 1 181 ? -13.347 -0.646 -1.356 1.00 91.12 181 ASP A C 1
ATOM 1386 O O . ASP A 1 181 ? -14.431 -0.065 -1.472 1.00 91.12 181 ASP A O 1
ATOM 1390 N N . PRO A 1 182 ? -12.247 -0.195 -1.980 1.00 86.75 182 PRO A N 1
ATOM 1391 C CA . PRO A 1 182 ? -12.199 1.062 -2.718 1.00 86.75 182 PRO A CA 1
ATOM 1392 C C . PRO A 1 182 ? -12.968 1.016 -4.045 1.00 86.75 182 PRO A C 1
ATOM 1394 O O . PRO A 1 182 ? -13.332 2.073 -4.562 1.00 86.75 182 PRO A O 1
ATOM 1397 N N . TYR A 1 183 ? -13.233 -0.173 -4.595 1.00 82.56 183 TYR A N 1
ATOM 1398 C CA . TYR A 1 183 ? -13.920 -0.347 -5.876 1.00 82.56 183 TYR A CA 1
ATOM 1399 C C . TYR A 1 183 ? -15.435 -0.372 -5.716 1.00 82.56 183 TYR A C 1
ATOM 1401 O O . TYR A 1 183 ? -16.155 0.201 -6.530 1.00 82.56 183 TYR A O 1
ATOM 1409 N N . THR A 1 184 ? -15.931 -1.029 -4.669 1.00 83.81 184 THR A N 1
ATOM 1410 C CA . THR A 1 184 ? -17.374 -1.127 -4.403 1.00 83.81 184 THR A CA 1
ATOM 1411 C C . THR A 1 184 ? -17.862 -0.086 -3.404 1.00 83.81 184 THR A C 1
ATOM 1413 O O . THR A 1 184 ? -19.070 0.074 -3.242 1.00 83.81 184 THR A O 1
ATOM 1416 N N . SER A 1 185 ? -16.944 0.572 -2.685 1.00 76.88 185 SER A N 1
ATOM 1417 C CA . SER A 1 185 ? -17.246 1.395 -1.506 1.00 76.88 185 SER A CA 1
ATOM 1418 C C . SER A 1 185 ? -18.079 0.646 -0.456 1.00 76.88 185 SER A C 1
ATOM 1420 O O . SER A 1 185 ? -18.747 1.254 0.377 1.00 76.88 185 SER A O 1
ATOM 1422 N N . SER A 1 186 ? -18.051 -0.691 -0.489 1.00 74.31 186 SER A N 1
ATOM 1423 C CA . SER A 1 186 ? -18.756 -1.528 0.472 1.00 74.31 186 SER A CA 1
ATOM 1424 C C . SER A 1 186 ? -17.883 -1.763 1.694 1.00 74.31 186 SER A C 1
ATOM 1426 O O . SER A 1 186 ? -16.692 -2.061 1.567 1.00 74.31 186 SER A O 1
ATOM 1428 N N . MET A 1 187 ? -18.497 -1.716 2.870 1.00 70.31 187 MET A N 1
ATOM 1429 C CA . MET A 1 187 ? -17.832 -2.077 4.112 1.00 70.31 187 MET A CA 1
ATOM 1430 C C . MET A 1 187 ? -17.695 -3.600 4.222 1.00 70.31 187 MET A C 1
ATOM 1432 O O . MET A 1 187 ? -18.682 -4.335 4.270 1.00 70.31 187 MET A O 1
ATOM 1436 N N . GLY A 1 188 ? -16.456 -4.075 4.245 1.00 60.00 188 GLY A N 1
ATOM 1437 C CA . GLY A 1 188 ? -16.080 -5.455 4.498 1.00 60.00 188 GLY A CA 1
ATOM 1438 C C . GLY A 1 188 ? -15.592 -5.633 5.934 1.00 60.00 188 GLY A C 1
ATOM 1439 O O . GLY A 1 188 ? -14.732 -4.904 6.402 1.00 60.00 188 GLY A O 1
ATOM 1440 N N . ILE A 1 189 ? -16.140 -6.644 6.610 1.00 54.59 189 ILE A N 1
ATOM 1441 C CA . ILE A 1 189 ? -15.613 -7.291 7.823 1.00 54.59 189 ILE A CA 1
ATOM 1442 C C . ILE A 1 189 ? -15.264 -6.329 8.984 1.00 54.59 189 ILE A C 1
ATOM 1444 O O . ILE A 1 189 ? -14.152 -5.805 9.039 1.00 54.59 189 ILE A O 1
ATOM 1448 N N . PRO A 1 190 ? -16.140 -6.170 9.996 1.00 54.44 190 PRO A N 1
ATOM 1449 C CA . PRO A 1 190 ? -15.680 -5.691 11.294 1.00 54.44 190 PRO A CA 1
ATOM 1450 C C . PRO A 1 190 ? -14.657 -6.692 11.839 1.00 54.44 190 PRO A C 1
ATOM 1452 O O . PRO A 1 190 ? -14.964 -7.880 12.000 1.00 54.44 190 PRO A O 1
ATOM 1455 N N . SER A 1 191 ? -13.440 -6.232 12.109 1.00 46.25 191 SER A N 1
ATOM 1456 C CA . SER A 1 191 ? -12.494 -7.027 12.886 1.00 46.25 191 SER A CA 1
ATOM 1457 C C . SER A 1 191 ? -13.020 -7.043 14.321 1.00 46.25 191 SER A C 1
ATOM 1459 O O . SER A 1 191 ? -13.284 -6.005 14.932 1.00 46.25 191 SER A O 1
ATOM 1461 N N . LYS A 1 192 ? -13.348 -8.245 14.804 1.00 46.59 192 LYS A N 1
ATOM 1462 C CA . LYS A 1 192 ? -13.926 -8.436 16.134 1.00 46.59 192 LYS A CA 1
ATOM 1463 C C . LYS A 1 192 ? -12.877 -8.054 17.174 1.00 46.59 192 LYS A C 1
ATOM 1465 O O . LYS A 1 192 ? -11.843 -8.714 17.225 1.00 46.59 192 LYS A O 1
ATOM 1470 N N . SER A 1 193 ? -13.188 -7.109 18.061 1.00 39.25 193 SER A N 1
ATOM 1471 C CA . SER A 1 193 ? -12.660 -7.221 19.418 1.00 39.25 193 SER A CA 1
ATOM 1472 C C . SER A 1 193 ? -13.339 -8.429 20.079 1.00 39.25 193 SER A C 1
ATOM 1474 O O . SER A 1 193 ? -14.503 -8.745 19.791 1.00 39.25 193 SER A O 1
ATOM 1476 N N . GLU A 1 194 ? -12.586 -9.224 20.835 1.00 34.69 194 GLU A N 1
ATOM 1477 C CA . GLU A 1 194 ? -13.042 -10.494 21.406 1.00 34.69 194 GLU A CA 1
ATOM 1478 C C . GLU A 1 194 ? -14.230 -10.283 22.362 1.00 34.69 194 GLU A C 1
ATOM 1480 O O . GLU A 1 194 ? -14.056 -10.070 23.555 1.00 34.69 194 GLU A O 1
ATOM 1485 N N . GLY A 1 195 ? -15.468 -10.328 21.851 1.00 31.42 195 GLY A N 1
ATOM 1486 C CA . GLY A 1 195 ? -16.607 -10.068 22.734 1.00 31.42 195 GLY A CA 1
ATOM 1487 C C . GLY A 1 195 ? -18.021 -10.061 22.158 1.00 31.42 195 GLY A C 1
ATOM 1488 O O . GLY A 1 195 ? -18.891 -9.510 22.813 1.00 31.42 195 GLY A O 1
ATOM 1489 N N . ASN A 1 196 ? -18.303 -10.618 20.973 1.00 28.98 196 ASN A N 1
ATOM 1490 C CA . ASN A 1 196 ? -19.626 -11.186 20.626 1.00 28.98 196 ASN A CA 1
ATOM 1491 C C . ASN A 1 196 ? -19.670 -11.659 19.169 1.00 28.98 196 ASN A C 1
ATOM 1493 O O . ASN A 1 196 ? -19.536 -10.885 18.221 1.00 28.98 196 ASN A O 1
ATOM 1497 N N . SER A 1 197 ? -19.903 -12.953 18.961 1.00 29.55 197 SER A N 1
ATOM 1498 C CA . SER A 1 197 ? -19.966 -13.539 17.625 1.00 29.55 197 SER A CA 1
ATOM 1499 C C . SER A 1 197 ? -21.395 -13.535 17.068 1.00 29.55 197 SER A C 1
ATOM 1501 O O . SER A 1 197 ? -22.166 -14.463 17.281 1.00 29.55 197 SER A O 1
ATOM 1503 N N . LYS A 1 198 ? -21.741 -12.534 16.249 1.00 28.41 198 LYS A N 1
ATOM 1504 C CA . LYS A 1 198 ? -22.730 -12.768 15.185 1.00 28.41 198 LYS A CA 1
ATOM 1505 C C . LYS A 1 198 ? -22.014 -13.407 13.993 1.00 28.41 198 LYS A C 1
ATOM 1507 O O . LYS A 1 198 ? -20.952 -12.963 13.557 1.00 28.41 198 LYS A O 1
ATOM 1512 N N . LYS A 1 199 ? -22.546 -14.551 13.571 1.00 24.14 199 LYS A N 1
ATOM 1513 C CA . LYS A 1 199 ? -21.960 -15.496 12.616 1.00 24.14 199 LYS A CA 1
ATOM 1514 C C . LYS A 1 199 ? -22.302 -15.031 11.197 1.00 24.14 199 LYS A C 1
ATOM 1516 O O . LYS A 1 199 ? -23.425 -15.236 10.751 1.00 24.14 199 LYS A O 1
ATOM 1521 N N . TYR A 1 200 ? -21.359 -14.404 10.496 1.00 35.09 200 TYR A N 1
ATOM 1522 C CA . TYR A 1 200 ? -21.500 -14.187 9.054 1.00 35.09 200 TYR A CA 1
ATOM 1523 C C . TYR A 1 200 ? -21.090 -15.463 8.315 1.00 35.09 200 TYR A C 1
ATOM 1525 O O . TYR A 1 200 ? -20.049 -16.061 8.593 1.00 35.09 200 TYR A O 1
ATOM 1533 N N . LYS A 1 201 ? -21.975 -15.927 7.433 1.00 23.30 201 LYS A N 1
ATOM 1534 C CA . LYS A 1 201 ? -21.872 -17.202 6.726 1.00 23.30 201 LYS A CA 1
ATOM 1535 C C . LYS A 1 201 ? -21.008 -16.998 5.479 1.00 23.30 201 LYS A C 1
ATOM 1537 O O . LYS A 1 201 ? -21.485 -16.456 4.490 1.00 23.30 201 LYS A O 1
ATOM 1542 N N . TYR A 1 202 ? -19.749 -17.423 5.530 1.00 37.25 202 TYR A N 1
ATOM 1543 C CA . TYR A 1 202 ? -18.938 -17.597 4.325 1.00 37.25 202 TYR A CA 1
ATOM 1544 C C . TYR A 1 202 ? -19.322 -18.923 3.663 1.00 37.25 202 TYR A C 1
ATOM 1546 O O . TYR A 1 202 ? -19.396 -19.955 4.328 1.00 37.25 202 TYR A O 1
ATOM 1554 N N . THR A 1 203 ? -19.587 -18.908 2.359 1.00 29.22 203 THR A N 1
ATOM 1555 C CA . THR A 1 203 ? -19.676 -20.127 1.545 1.00 29.22 203 THR A CA 1
ATOM 1556 C C . THR A 1 203 ? -18.288 -20.762 1.449 1.00 29.22 203 THR A C 1
ATOM 1558 O O . THR A 1 203 ? -17.344 -20.097 1.034 1.00 29.22 203 THR A O 1
ATOM 1561 N N . GLU A 1 204 ? -18.172 -22.041 1.818 1.00 30.20 204 GLU A N 1
ATOM 1562 C CA . GLU A 1 204 ? -16.941 -22.841 2.012 1.00 30.20 204 GLU A CA 1
ATOM 1563 C C . GLU A 1 204 ? -15.963 -22.935 0.816 1.00 30.20 204 GLU A C 1
ATOM 1565 O O . GLU A 1 204 ? -14.932 -23.602 0.901 1.00 30.20 204 GLU A O 1
ATOM 1570 N N . SER A 1 205 ? -16.230 -22.255 -0.300 1.00 32.22 205 SER A N 1
ATOM 1571 C CA . SER A 1 205 ? -15.440 -22.370 -1.529 1.00 32.22 205 SER A CA 1
ATOM 1572 C C . SER A 1 205 ? -14.070 -21.678 -1.474 1.00 32.22 205 SER A C 1
ATOM 1574 O O . SER A 1 205 ? -13.193 -22.022 -2.265 1.00 32.22 205 SER A O 1
ATOM 1576 N N . SER A 1 206 ? -13.857 -20.698 -0.590 1.00 37.66 206 SER A N 1
ATOM 1577 C CA . SER A 1 206 ? -12.633 -19.875 -0.586 1.00 37.66 206 SER A CA 1
ATOM 1578 C C . SER A 1 206 ? -11.511 -20.420 0.309 1.00 37.66 206 SER A C 1
ATOM 1580 O O . SER A 1 206 ? -10.342 -20.216 -0.008 1.00 37.66 206 SER A O 1
ATOM 1582 N N . MET A 1 207 ? -11.823 -21.168 1.377 1.00 30.62 207 MET A N 1
ATOM 1583 C CA . MET A 1 207 ? -10.797 -21.779 2.246 1.00 30.62 207 MET A CA 1
ATO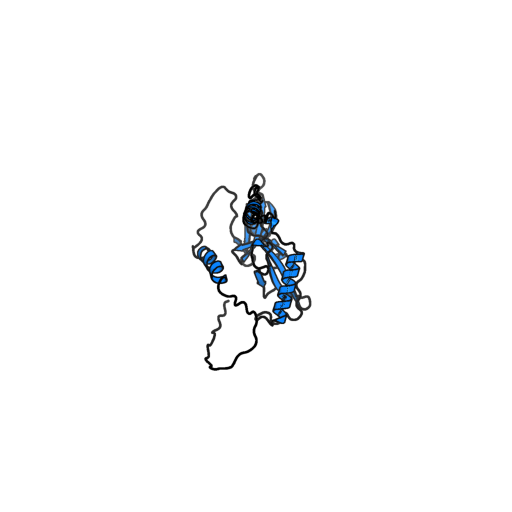M 1584 C C . MET A 1 207 ? -10.177 -23.051 1.659 1.00 30.62 207 MET A C 1
ATOM 1586 O O . MET A 1 207 ? -9.005 -23.329 1.888 1.00 30.62 207 MET A O 1
ATOM 1590 N N . THR A 1 208 ? -10.916 -23.818 0.861 1.00 31.80 208 THR A N 1
ATOM 1591 C CA . THR A 1 208 ? -10.369 -25.011 0.193 1.00 31.80 208 THR A CA 1
ATOM 1592 C C . THR A 1 208 ? -9.409 -24.650 -0.948 1.00 31.80 208 THR A C 1
ATOM 1594 O O . THR A 1 208 ? -8.460 -25.391 -1.204 1.00 31.80 208 THR A O 1
ATOM 1597 N N . MET A 1 209 ? -9.553 -23.468 -1.564 1.00 30.47 209 MET A N 1
ATOM 1598 C CA . MET A 1 209 ? -8.564 -22.946 -2.519 1.00 30.47 209 MET A CA 1
ATOM 1599 C C . MET A 1 209 ? -7.231 -22.530 -1.872 1.00 30.47 209 MET A C 1
ATOM 1601 O O . MET A 1 209 ? -6.200 -22.651 -2.530 1.00 30.47 209 MET A O 1
ATOM 1605 N N . LEU A 1 210 ? -7.225 -22.109 -0.599 1.00 39.03 210 LEU A N 1
ATOM 1606 C CA . LEU A 1 210 ? -6.025 -21.674 0.142 1.00 39.03 210 LEU A CA 1
ATOM 1607 C C . LEU A 1 210 ? -4.985 -22.796 0.332 1.00 39.03 210 LEU A C 1
ATOM 1609 O O . LEU A 1 210 ? -3.781 -22.549 0.256 1.00 39.03 210 LEU A O 1
ATOM 1613 N N . LEU A 1 211 ? -5.440 -24.038 0.522 1.00 30.23 211 LEU A N 1
ATOM 1614 C CA . LEU A 1 211 ? -4.562 -25.210 0.629 1.00 30.23 211 LEU A CA 1
ATOM 1615 C C . LEU A 1 211 ? -4.148 -25.758 -0.745 1.00 30.23 211 LEU A C 1
ATOM 1617 O O . LEU A 1 211 ? -3.017 -26.206 -0.916 1.00 30.23 211 LEU A O 1
ATOM 1621 N N . LEU A 1 212 ? -5.026 -25.690 -1.750 1.00 28.45 212 LEU A N 1
ATOM 1622 C CA . LEU A 1 212 ? -4.750 -26.251 -3.076 1.00 28.45 212 LEU A CA 1
ATOM 1623 C C . LEU A 1 212 ? -3.850 -25.363 -3.950 1.00 28.45 212 LEU A C 1
ATOM 1625 O O . LEU A 1 212 ? -3.079 -25.909 -4.739 1.00 28.45 212 LEU A O 1
ATOM 1629 N N . SER A 1 213 ? -3.890 -24.031 -3.825 1.00 34.59 213 SER A N 1
ATOM 1630 C CA . SER A 1 213 ? -3.022 -23.134 -4.611 1.00 34.59 213 SER A CA 1
ATOM 1631 C C . SER A 1 213 ? -1.557 -23.202 -4.164 1.00 34.59 213 SER A C 1
ATOM 1633 O O . SER A 1 213 ? -0.673 -23.336 -5.009 1.00 34.59 213 SER A O 1
ATOM 1635 N N . SER A 1 214 ? -1.306 -23.241 -2.852 1.00 33.66 214 SER A N 1
ATOM 1636 C CA . SER A 1 214 ? 0.038 -23.397 -2.272 1.00 33.66 214 SER A CA 1
ATOM 1637 C C . SER A 1 214 ? 0.661 -24.769 -2.571 1.00 33.66 214 SER A C 1
ATOM 1639 O O . SER A 1 214 ? 1.879 -24.889 -2.694 1.00 33.66 214 SER A O 1
ATOM 1641 N N . VAL A 1 215 ? -0.165 -25.812 -2.732 1.00 33.53 215 VAL A N 1
ATOM 1642 C CA . VAL A 1 215 ? 0.289 -27.153 -3.140 1.00 33.53 215 VAL A CA 1
ATOM 1643 C C . VAL A 1 215 ? 0.491 -27.244 -4.659 1.00 33.53 215 VAL A C 1
ATOM 1645 O O . VAL A 1 215 ? 1.442 -27.883 -5.101 1.00 33.53 215 VAL A O 1
ATOM 1648 N N . LYS A 1 216 ? -0.324 -26.563 -5.478 1.00 30.11 216 LYS A N 1
ATOM 1649 C CA . LYS A 1 216 ? -0.159 -26.550 -6.946 1.00 30.11 216 LYS A CA 1
ATOM 1650 C C . LYS A 1 216 ? 0.985 -25.657 -7.435 1.00 30.11 216 LYS A C 1
ATOM 1652 O O . LYS A 1 216 ? 1.607 -25.999 -8.433 1.00 30.11 216 LYS A O 1
ATOM 1657 N N . GLN A 1 217 ? 1.339 -24.585 -6.722 1.00 36.81 217 GLN A N 1
ATOM 1658 C CA . GLN A 1 217 ? 2.527 -23.776 -7.047 1.00 36.81 217 GLN A CA 1
ATOM 1659 C C . GLN A 1 217 ? 3.859 -24.502 -6.787 1.00 36.81 217 GLN A C 1
ATOM 1661 O O . GLN A 1 217 ? 4.896 -24.048 -7.260 1.00 36.81 217 GLN A O 1
ATOM 1666 N N . ARG A 1 218 ? 3.852 -25.666 -6.118 1.00 32.41 218 ARG A N 1
ATOM 1667 C CA . ARG A 1 218 ? 5.036 -26.536 -5.986 1.00 32.41 218 ARG A CA 1
ATOM 1668 C C . ARG A 1 218 ? 5.304 -27.425 -7.209 1.00 32.41 218 ARG A C 1
ATOM 1670 O O . ARG A 1 218 ? 6.273 -28.176 -7.192 1.00 32.41 218 ARG A O 1
ATOM 1677 N N . ILE A 1 219 ? 4.494 -27.349 -8.269 1.00 34.62 219 ILE A N 1
ATOM 1678 C CA . ILE A 1 219 ? 4.681 -28.141 -9.494 1.00 34.62 219 ILE A CA 1
ATOM 1679 C C . ILE A 1 219 ? 4.492 -27.248 -10.729 1.00 34.62 219 ILE A C 1
ATOM 1681 O O . ILE A 1 219 ? 3.529 -27.418 -11.464 1.00 34.62 219 ILE A O 1
ATOM 1685 N N . ALA A 1 220 ? 5.374 -26.266 -10.936 1.00 30.17 220 ALA A N 1
ATOM 1686 C CA . ALA A 1 220 ? 5.660 -25.670 -12.253 1.00 30.17 220 ALA A CA 1
ATOM 1687 C C . ALA A 1 220 ? 6.753 -24.591 -12.140 1.00 30.17 220 ALA A C 1
ATOM 1689 O O . ALA A 1 220 ? 6.496 -23.409 -12.333 1.00 30.17 220 ALA A O 1
ATOM 1690 N N . ILE A 1 221 ? 7.986 -24.997 -11.838 1.00 27.34 221 ILE A N 1
ATOM 1691 C CA . ILE A 1 221 ? 9.169 -24.234 -12.253 1.00 27.34 221 ILE A CA 1
ATOM 1692 C C . ILE A 1 221 ? 10.133 -25.263 -12.846 1.00 27.34 221 ILE A C 1
ATOM 1694 O O . ILE A 1 221 ? 10.753 -26.005 -12.081 1.00 27.34 221 ILE A O 1
ATOM 1698 N N . PRO A 1 222 ? 10.255 -25.397 -14.177 1.00 28.89 222 PRO A N 1
ATOM 1699 C CA . PRO A 1 222 ? 11.420 -26.059 -14.725 1.00 28.89 222 PRO A CA 1
ATOM 1700 C C . PRO A 1 222 ? 12.611 -25.120 -14.520 1.00 28.89 222 PRO A C 1
ATOM 1702 O O . PRO A 1 222 ? 12.745 -24.092 -15.177 1.00 28.89 222 PRO A O 1
ATOM 1705 N N . ILE A 1 223 ? 13.461 -25.487 -13.565 1.00 27.38 223 ILE A N 1
ATOM 1706 C CA . ILE A 1 223 ? 14.837 -25.010 -13.466 1.00 27.38 223 ILE A CA 1
ATOM 1707 C C . ILE A 1 223 ? 15.519 -25.402 -14.783 1.00 27.38 223 ILE A C 1
ATOM 1709 O O . ILE A 1 223 ? 15.811 -26.577 -14.999 1.00 27.38 223 ILE A O 1
ATOM 1713 N N . VAL A 1 224 ? 15.738 -24.443 -15.683 1.00 26.77 224 VAL A N 1
ATOM 1714 C CA . VAL A 1 224 ? 16.587 -24.646 -16.861 1.00 26.77 224 VAL A CA 1
ATOM 1715 C C . VAL A 1 224 ? 17.993 -24.191 -16.492 1.00 26.77 224 VAL A C 1
ATOM 1717 O O . VAL A 1 224 ? 18.350 -23.026 -16.624 1.00 26.77 224 VAL A O 1
ATOM 1720 N N . LEU A 1 225 ? 18.790 -25.137 -16.002 1.00 25.33 225 LEU A N 1
ATOM 1721 C CA . LEU A 1 225 ? 20.245 -25.047 -16.018 1.00 25.33 225 LEU A CA 1
ATOM 1722 C C . LEU A 1 225 ? 20.756 -25.921 -17.168 1.00 25.33 225 LEU A C 1
ATOM 1724 O O . LEU A 1 225 ? 20.478 -27.113 -17.197 1.00 25.33 225 LEU A O 1
ATOM 1728 N N . SER A 1 226 ? 21.496 -25.286 -18.081 1.00 25.70 226 SER A N 1
ATOM 1729 C CA . SER A 1 226 ? 22.618 -25.821 -18.869 1.00 25.70 226 SER A CA 1
ATOM 1730 C C . SER A 1 226 ? 22.493 -27.231 -19.474 1.00 25.70 226 SER A C 1
ATOM 1732 O O . SER A 1 226 ? 22.619 -28.222 -18.771 1.00 25.70 226 SER A O 1
ATOM 1734 N N . GLN A 1 227 ? 22.431 -27.325 -20.808 1.00 24.86 227 GLN A N 1
ATOM 1735 C CA . GLN A 1 227 ? 23.587 -27.734 -21.628 1.00 24.86 227 GLN A CA 1
ATOM 1736 C C . GLN A 1 227 ? 23.211 -27.666 -23.120 1.00 24.86 227 GLN A C 1
ATOM 1738 O O . GLN A 1 227 ? 22.223 -28.244 -23.567 1.00 24.86 227 GLN A O 1
ATOM 1743 N N . TYR A 1 228 ? 24.034 -26.961 -23.892 1.00 26.77 228 TYR A N 1
ATOM 1744 C CA . TYR A 1 228 ? 24.060 -27.028 -25.349 1.00 26.77 228 TYR A CA 1
ATOM 1745 C C . TYR A 1 228 ? 24.344 -28.461 -25.838 1.00 26.77 228 TYR A C 1
ATOM 1747 O O . TYR A 1 228 ? 25.150 -29.171 -25.240 1.00 26.77 228 TYR A O 1
ATOM 1755 N N . SER A 1 229 ? 23.763 -28.781 -26.999 1.00 26.66 229 SER A N 1
ATOM 1756 C CA . SER A 1 229 ? 24.053 -29.925 -27.878 1.00 26.66 229 SER A CA 1
ATOM 1757 C C . SER A 1 229 ? 23.531 -31.297 -27.437 1.00 26.66 229 SER A C 1
ATOM 1759 O O . SER A 1 229 ? 24.143 -31.974 -26.621 1.00 26.66 229 SER A O 1
ATOM 1761 N N . ILE A 1 230 ? 22.458 -31.758 -28.093 1.00 24.89 230 ILE A N 1
ATOM 1762 C CA . ILE A 1 230 ? 22.492 -32.882 -29.052 1.00 24.89 230 ILE A CA 1
ATOM 1763 C C . ILE A 1 230 ? 21.116 -33.002 -29.746 1.00 24.89 230 ILE A C 1
ATOM 1765 O O . ILE A 1 230 ? 20.081 -33.175 -29.116 1.00 24.89 230 ILE A O 1
ATOM 1769 N N . ASP A 1 231 ? 21.186 -32.855 -31.067 1.00 24.83 231 ASP A N 1
ATOM 1770 C CA . ASP A 1 231 ? 20.384 -33.412 -32.159 1.00 24.83 231 ASP A CA 1
ATOM 1771 C C . ASP A 1 231 ? 18.853 -33.269 -32.278 1.00 24.83 231 ASP A C 1
ATOM 1773 O O . ASP A 1 231 ? 18.033 -33.710 -31.479 1.00 24.83 231 ASP A O 1
ATOM 1777 N N . ARG A 1 232 ? 18.516 -32.725 -33.460 1.00 28.55 232 ARG A N 1
ATOM 1778 C CA . ARG A 1 232 ? 17.300 -32.901 -34.265 1.00 28.55 232 ARG A CA 1
ATOM 1779 C C . ARG A 1 232 ? 16.575 -34.221 -33.980 1.00 28.55 232 ARG A C 1
ATOM 1781 O O . ARG A 1 232 ? 17.201 -35.269 -34.064 1.00 28.55 232 ARG A O 1
ATOM 1788 N N . ILE A 1 233 ? 15.240 -34.163 -33.903 1.00 25.48 233 ILE A N 1
ATOM 1789 C CA . ILE A 1 233 ? 14.307 -34.871 -34.807 1.00 25.48 233 ILE A CA 1
ATOM 1790 C C . ILE A 1 233 ? 12.843 -34.603 -34.382 1.00 25.48 233 ILE A C 1
ATOM 1792 O O . ILE A 1 233 ? 12.381 -35.029 -33.335 1.00 25.48 233 ILE A O 1
ATOM 1796 N N . LEU A 1 234 ? 12.140 -33.910 -35.286 1.00 24.95 234 LEU A N 1
ATOM 1797 C CA . LEU A 1 234 ? 10.769 -34.148 -35.755 1.00 24.95 234 LEU A CA 1
ATOM 1798 C C . LEU A 1 234 ? 9.511 -33.893 -34.884 1.00 24.95 234 LEU A C 1
ATOM 1800 O O . LEU A 1 234 ? 9.270 -34.487 -33.844 1.00 24.95 234 LEU A O 1
ATOM 1804 N N . TYR A 1 235 ? 8.603 -33.189 -35.576 1.00 23.44 235 TYR A N 1
ATOM 1805 C CA . TYR A 1 235 ? 7.150 -33.389 -35.680 1.00 23.44 235 TYR A CA 1
ATOM 1806 C C . TYR A 1 235 ? 6.196 -32.445 -34.919 1.00 23.44 235 TYR A C 1
ATOM 1808 O O . TYR A 1 235 ? 5.795 -32.638 -33.777 1.00 23.44 235 TYR A O 1
ATOM 1816 N N . THR A 1 236 ? 5.770 -31.442 -35.689 1.00 30.03 236 THR A N 1
ATOM 1817 C CA . THR A 1 236 ? 4.450 -30.802 -35.753 1.00 30.03 236 THR A CA 1
ATOM 1818 C C . THR A 1 236 ? 3.290 -31.507 -35.036 1.00 30.03 236 THR A C 1
ATOM 1820 O O . THR A 1 236 ? 2.894 -32.607 -35.414 1.00 30.03 236 THR A O 1
ATOM 1823 N N . ARG A 1 237 ? 2.568 -30.755 -34.187 1.00 25.83 237 ARG A N 1
ATOM 1824 C CA . ARG A 1 237 ? 1.095 -30.669 -34.243 1.00 25.83 237 ARG A CA 1
ATOM 1825 C C . ARG A 1 237 ? 0.547 -29.439 -33.512 1.00 25.83 237 ARG A C 1
ATOM 1827 O O . ARG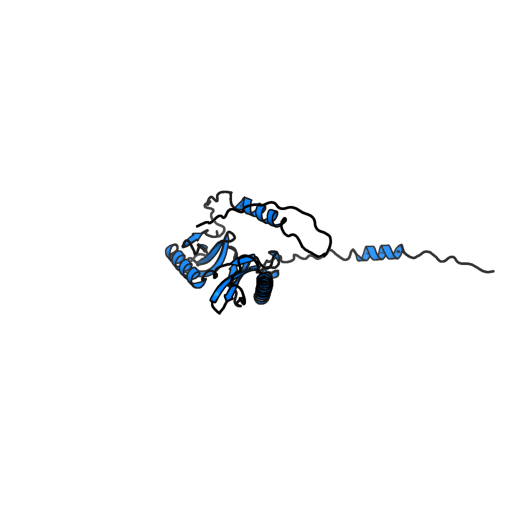 A 1 237 ? 0.967 -29.089 -32.420 1.00 25.83 237 ARG A O 1
ATOM 1834 N N . ARG A 1 238 ? -0.416 -28.803 -34.186 1.00 29.72 238 ARG A N 1
ATOM 1835 C CA . ARG A 1 238 ? -1.216 -27.642 -33.778 1.00 29.72 238 ARG A CA 1
ATOM 1836 C C . ARG A 1 238 ? -1.962 -27.898 -32.466 1.00 29.72 238 ARG A C 1
ATOM 1838 O O . ARG A 1 238 ? -2.653 -28.909 -32.371 1.00 29.72 238 ARG A O 1
ATOM 1845 N N . VAL A 1 239 ? -1.986 -26.911 -31.573 1.00 25.72 239 VAL A N 1
ATOM 1846 C CA . VAL A 1 239 ? -3.092 -26.723 -30.623 1.00 25.72 239 VAL A CA 1
ATOM 1847 C C . VAL A 1 239 ? -3.484 -25.245 -30.630 1.00 25.72 239 VAL A C 1
ATOM 1849 O O . VAL A 1 239 ? -2.670 -24.371 -30.356 1.00 25.72 239 VAL A O 1
ATOM 1852 N N . LYS A 1 240 ? -4.738 -24.983 -31.018 1.00 25.12 240 LYS A N 1
ATOM 1853 C CA . LYS A 1 240 ? -5.414 -23.689 -30.875 1.00 25.12 240 LYS A CA 1
ATOM 1854 C C . LYS A 1 240 ? -5.614 -23.414 -29.386 1.00 25.12 240 LYS A C 1
ATOM 1856 O O . LYS A 1 240 ? -6.203 -24.253 -28.709 1.00 25.12 240 LYS A O 1
ATOM 1861 N N . VAL A 1 241 ? -5.225 -22.234 -28.914 1.00 26.58 241 VAL A N 1
ATOM 1862 C CA . VAL A 1 241 ? -5.681 -21.713 -27.621 1.00 26.58 241 VAL A CA 1
ATOM 1863 C C . VAL A 1 241 ? -6.767 -20.677 -27.888 1.00 26.58 241 VAL A C 1
ATOM 1865 O O . VAL A 1 241 ? -6.576 -19.735 -28.653 1.00 26.58 241 VAL A O 1
ATOM 1868 N N . VAL A 1 242 ? -7.939 -20.940 -27.315 1.00 25.23 242 VAL A N 1
ATOM 1869 C CA . VAL A 1 242 ? -9.143 -20.110 -27.356 1.00 25.23 242 VAL A CA 1
ATOM 1870 C C . VAL A 1 242 ? -9.019 -19.034 -26.279 1.00 25.23 242 VAL A C 1
ATOM 1872 O O . VAL A 1 242 ? -8.704 -19.336 -25.131 1.00 25.23 242 VAL A O 1
ATOM 1875 N N . SER A 1 243 ? -9.255 -17.785 -26.670 1.00 24.36 243 SER A N 1
ATOM 1876 C CA . SER A 1 243 ? -9.311 -16.607 -25.805 1.00 24.36 243 SER A CA 1
ATOM 1877 C C . SER A 1 243 ? -10.497 -16.661 -24.842 1.00 24.36 243 SER A C 1
ATOM 1879 O O . SER A 1 243 ? -11.609 -16.971 -25.268 1.00 24.36 243 SER A O 1
ATOM 1881 N N . PHE A 1 244 ? -10.294 -16.243 -23.592 1.00 24.77 244 PHE A N 1
ATOM 1882 C CA . PHE A 1 244 ? -11.377 -15.819 -22.706 1.00 24.77 244 PHE A CA 1
ATOM 1883 C C . PHE A 1 244 ? -11.161 -14.358 -22.301 1.00 24.77 244 PHE A C 1
ATOM 1885 O O . PHE A 1 244 ? -10.211 -14.036 -21.594 1.00 24.77 244 PHE A O 1
ATOM 1892 N N . GLN A 1 245 ? -12.050 -13.492 -22.790 1.00 26.41 245 GLN A N 1
ATOM 1893 C CA . GLN A 1 245 ? -12.332 -12.175 -22.221 1.00 26.41 245 GLN A CA 1
ATOM 1894 C C . GLN A 1 245 ? -13.158 -12.368 -20.948 1.00 26.41 245 GLN A C 1
ATOM 1896 O O . GLN A 1 245 ? -14.090 -13.171 -20.957 1.00 26.41 245 GLN A O 1
ATOM 1901 N N . TYR A 1 246 ? -12.879 -11.592 -19.904 1.00 30.03 246 TYR A N 1
ATOM 1902 C CA . TYR A 1 246 ? -13.870 -11.319 -18.869 1.00 30.03 246 TYR A CA 1
ATOM 1903 C C . TYR A 1 246 ? -13.944 -9.817 -18.603 1.00 30.03 246 TYR A C 1
ATOM 1905 O O . TYR A 1 246 ? -12.918 -9.143 -18.512 1.00 30.03 246 TYR A O 1
ATOM 1913 N N . PHE A 1 247 ? -15.199 -9.367 -18.593 1.00 39.34 247 PHE A N 1
ATOM 1914 C CA . PHE A 1 247 ? -15.714 -8.053 -18.230 1.00 39.34 247 PHE A CA 1
ATOM 1915 C C . PHE A 1 247 ? -15.472 -7.730 -16.755 1.00 39.34 247 PHE A C 1
ATOM 1917 O O . PHE A 1 247 ? -15.442 -8.691 -15.949 1.00 39.34 247 PHE A O 1
#

Foldseek 3Di:
DDDDDDDDPPDDPVVVVVVVVVVPPDPPDPPDDPPDQVVFFDDQVRLQVLVQVVLVVCVVVVPPLCPPCVVKHWDGDFAFAAAPVRHTAWTKTFIDDPNDGQWIWTAGRGPVVPHRTDDIGRGGDDPPVLQQVLLVVLCCVVCVQWDWDDKGWYCHAVPFIWIKTWIHHVPDPDIKIWTARSVVRDIDDTPDDPDDDDDDDDDPPRVVVVVVVVVPVVPDDPPDDDDDDDDDDDDDDDDDDDDDDDD

pLDDT: mean 71.73, std 27.38, range [23.3, 98.44]

Radius of gyration: 28.66 Å; chains: 1; bounding box: 94×68×62 Å